Protein AF-A0A0F4QIR6-F1 (afdb_monomer)

Secondary structure (DSSP, 8-state):
-------------------HHHHHHHHHHHHHHTSS-HHHHHHHHHHHHHHHTT-GGG--TT--------PPP---TTS----TT-EE-TTS-EE-TTS-EEEEEEEE-TTSPEEEEETTS-EEEE-TTS-EEEE--HHHH--S---S-TTSTT--HHHHHHHHHHHHIIIIIGGGTPEEGGG-EEEETTTTEEEE--GGGSTT--EEETTEEEEEEEE-TTSSSHHHHHHHHHHHHHHS--B-TTSSBPPGGGEEEEEEE-TT-HHHHTHHHHHHHHTT-EEEEEE----

Mean predicted aligned error: 17.53 Å

Radius of gyration: 26.09 Å; Cα contacts (8 Å, |Δi|>4): 388; chains: 1; bounding box: 94×40×55 Å

Foldseek 3Di:
DDDDDDDDDDPDPPPPPPDPVNLVVVLVVCVVVVVDDVVVSVQVVVQVVCVVVVNNPPDDPDPDDDDDPPDDPPDPPVDPPQPPQKDQDPVQWIAGNVRWIWHQPLFAAPVRFTWIATPVGWIWGQDPVRDTDTDHDCLVPVRGDQDQALPDPPNDQSSSQSVCLSCCCVPPPVVVPKDFLCQDWAQDPVVNDTDNDHCVLPVQFGIADFLATEGEDEDEQVDPCRVVVVLVSLVCQLPPQHQGNVRHTRHQLSYEYEYEYAVVCQVVCVVVQVSSVVSNHGYHYDYDGRD

Nearest PDB structures (foldseek):
  5fuh-assembly2_C  TM=7.661E-01  e=3.427E+00  Pseudomonas aeruginosa
  5ftv-assembly2_C  TM=5.481E-01  e=2.681E+00  Pseudomonas aeruginosa
  3r3s-assembly1_D  TM=7.784E-01  e=7.160E+00  Salmonella enterica subsp. enterica serovar Typhimurium
  1iim-assembly1_A  TM=4.394E-01  e=1.744E+00  Salmonella enterica
  2azn-assembly1_A  TM=2.957E-01  e=1.640E+00  Methanocaldococcus jannaschii

Organism: NCBI:txid43658

Structure (mmCIF, N/CA/C/O backbone):
data_AF-A0A0F4QIR6-F1
#
_entry.id   AF-A0A0F4QIR6-F1
#
loop_
_atom_site.group_PDB
_atom_site.id
_atom_site.type_symbol
_atom_site.label_atom_id
_atom_site.label_alt_id
_atom_site.label_comp_id
_atom_site.label_asym_id
_atom_site.label_entity_id
_atom_site.label_seq_id
_atom_site.pdbx_PDB_ins_code
_atom_site.Cartn_x
_atom_site.Cartn_y
_atom_site.Cartn_z
_atom_site.occupancy
_atom_site.B_iso_or_equiv
_atom_site.auth_seq_id
_atom_site.auth_comp_id
_atom_site.auth_asym_id
_atom_site.auth_atom_id
_atom_site.pdbx_PDB_model_num
ATOM 1 N N . MET A 1 1 ? 63.034 17.405 22.389 1.0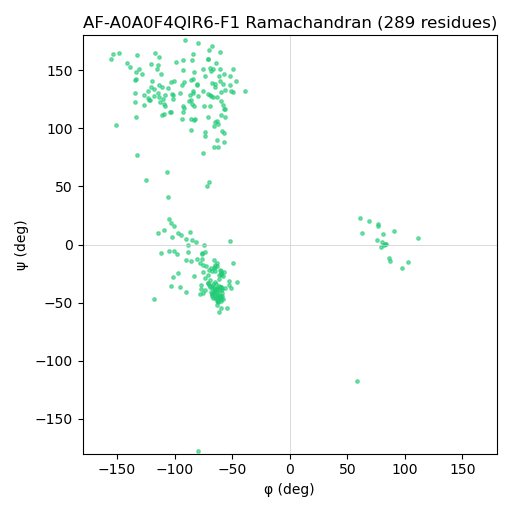0 37.88 1 MET A N 1
ATOM 2 C CA . MET A 1 1 ? 62.590 18.628 21.691 1.00 37.88 1 MET A CA 1
ATOM 3 C C . MET A 1 1 ? 63.026 18.471 20.240 1.00 37.88 1 MET A C 1
ATOM 5 O O . MET A 1 1 ? 64.202 18.626 19.956 1.00 37.88 1 MET A O 1
ATOM 9 N N . VAL A 1 2 ? 62.139 17.982 19.369 1.00 28.36 2 VAL A N 1
ATOM 10 C CA . VAL A 1 2 ? 62.473 17.646 17.972 1.00 28.36 2 VAL A CA 1
ATOM 11 C C . VAL A 1 2 ? 61.810 18.684 17.075 1.00 28.36 2 VAL A C 1
ATOM 13 O O . VAL A 1 2 ? 60.599 18.874 17.141 1.00 28.36 2 VAL A O 1
ATOM 16 N N . HIS A 1 3 ? 62.632 19.407 16.317 1.00 30.58 3 HIS A N 1
ATOM 17 C CA . HIS A 1 3 ? 62.218 20.413 15.343 1.00 30.58 3 HIS A CA 1
ATOM 18 C C . HIS A 1 3 ? 61.564 19.747 14.127 1.00 30.58 3 HIS A C 1
ATOM 20 O O . HIS A 1 3 ? 62.155 18.856 13.521 1.00 30.58 3 HIS A O 1
ATOM 26 N N . PHE A 1 4 ? 60.379 20.223 13.739 1.00 29.05 4 PHE A N 1
ATOM 27 C CA . PHE A 1 4 ? 59.812 19.975 12.416 1.00 29.05 4 PHE A CA 1
ATOM 28 C C . PHE A 1 4 ? 60.237 21.109 11.484 1.00 29.05 4 PHE A C 1
ATOM 30 O O . PHE A 1 4 ? 59.894 22.268 11.706 1.00 29.05 4 PHE A O 1
ATOM 37 N N . GLN A 1 5 ? 60.995 20.767 10.447 1.00 31.11 5 GLN A N 1
ATOM 38 C CA . GLN A 1 5 ? 61.346 21.671 9.360 1.00 31.11 5 GLN A CA 1
ATOM 39 C C . GLN A 1 5 ? 60.308 21.481 8.247 1.00 31.11 5 GLN A C 1
ATOM 41 O O . GLN A 1 5 ? 60.190 20.396 7.681 1.00 31.11 5 GLN A O 1
ATOM 46 N N . VAL A 1 6 ? 59.509 22.516 7.981 1.00 37.72 6 VAL A N 1
ATOM 47 C CA . VAL A 1 6 ? 58.481 22.508 6.931 1.00 37.72 6 VAL A CA 1
ATOM 48 C C . VAL A 1 6 ? 59.146 22.906 5.610 1.00 37.72 6 VAL A C 1
ATOM 50 O O . VAL A 1 6 ? 59.554 24.053 5.441 1.00 37.72 6 VAL A O 1
ATOM 53 N N . GLY A 1 7 ? 59.310 21.939 4.704 1.00 33.84 7 GLY A N 1
ATOM 54 C CA . GLY A 1 7 ? 59.700 22.161 3.305 1.00 33.84 7 GLY A CA 1
ATOM 55 C C . GLY A 1 7 ? 58.490 22.506 2.420 1.00 33.84 7 GLY A C 1
ATOM 56 O O . GLY A 1 7 ? 57.352 22.315 2.853 1.00 33.84 7 GLY A O 1
ATOM 57 N N . PRO A 1 8 ? 58.707 23.044 1.205 1.00 36.94 8 PRO A N 1
ATOM 58 C CA . PRO A 1 8 ? 57.683 23.772 0.465 1.00 36.94 8 PRO A CA 1
ATOM 59 C C . PRO A 1 8 ? 56.607 22.855 -0.124 1.00 36.94 8 PRO A C 1
ATOM 61 O O . PRO A 1 8 ? 56.879 21.742 -0.575 1.00 36.94 8 PRO A O 1
ATOM 64 N N . VAL A 1 9 ? 55.381 23.380 -0.148 1.00 43.19 9 VAL A N 1
ATOM 65 C CA . VAL A 1 9 ? 54.214 22.793 -0.810 1.00 43.19 9 VAL A CA 1
ATOM 66 C C . VAL A 1 9 ? 54.472 22.775 -2.316 1.00 43.19 9 VAL A C 1
ATOM 68 O O . VAL A 1 9 ? 54.446 23.812 -2.973 1.00 43.19 9 VAL A O 1
ATOM 71 N N . LEU A 1 10 ? 54.755 21.591 -2.855 1.00 33.50 10 LEU A N 1
ATOM 72 C CA . LEU A 1 10 ? 54.715 21.348 -4.290 1.00 33.50 10 LEU A CA 1
ATOM 73 C C . LEU A 1 10 ? 53.266 21.054 -4.682 1.00 33.50 10 LEU A C 1
ATOM 75 O O . LEU A 1 10 ? 52.751 19.972 -4.398 1.00 33.50 10 LEU A O 1
ATOM 79 N N . ASP A 1 11 ? 52.636 22.016 -5.354 1.00 41.62 11 ASP A N 1
ATOM 80 C CA . ASP A 1 11 ? 51.434 21.803 -6.159 1.00 41.62 11 ASP A CA 1
ATOM 81 C C . ASP A 1 11 ? 51.743 20.743 -7.223 1.00 41.62 11 ASP A C 1
ATOM 83 O O . ASP A 1 11 ? 52.319 21.011 -8.277 1.00 41.62 11 ASP A O 1
ATOM 87 N N . THR A 1 12 ? 51.396 19.496 -6.926 1.00 31.09 12 THR A N 1
ATOM 88 C CA . THR A 1 12 ? 51.345 18.421 -7.912 1.00 31.09 12 THR A CA 1
ATOM 89 C C . THR A 1 12 ? 50.047 17.658 -7.703 1.00 31.09 12 THR A C 1
ATOM 91 O O . THR A 1 12 ? 49.730 17.295 -6.568 1.00 31.09 12 THR A O 1
ATOM 94 N N . PRO A 1 13 ? 49.261 17.413 -8.767 1.00 32.44 13 PRO A N 1
ATOM 95 C CA . PRO A 1 13 ? 48.063 16.606 -8.646 1.00 32.44 13 PRO A CA 1
ATOM 96 C C . PRO A 1 13 ? 48.485 15.223 -8.159 1.00 32.44 13 PRO A C 1
ATOM 98 O O . PRO A 1 13 ? 49.333 14.569 -8.769 1.00 32.44 13 PRO A O 1
ATOM 101 N N . LEU A 1 14 ? 47.908 14.810 -7.033 1.00 32.25 14 LEU A N 1
ATOM 102 C CA . LEU A 1 14 ? 48.133 13.524 -6.394 1.00 32.25 14 LEU A CA 1
ATOM 103 C C . LEU A 1 14 ? 47.679 12.406 -7.350 1.00 32.25 14 LEU A C 1
ATOM 105 O O . LEU A 1 14 ? 46.546 11.933 -7.298 1.00 32.25 14 LEU A O 1
ATOM 109 N N . GLN A 1 15 ? 48.548 12.000 -8.275 1.00 33.88 15 GLN A N 1
ATOM 110 C CA . GLN A 1 15 ? 48.331 10.812 -9.087 1.00 33.88 15 GLN A CA 1
ATOM 111 C C . GLN A 1 15 ? 48.573 9.593 -8.200 1.00 33.88 15 GLN A C 1
ATOM 113 O O . GLN A 1 15 ? 49.699 9.116 -8.057 1.00 33.88 15 GLN A O 1
ATOM 118 N N . PHE A 1 16 ? 47.502 9.070 -7.603 1.00 34.38 16 PHE A N 1
ATOM 119 C CA . PHE A 1 16 ? 47.501 7.734 -7.020 1.00 34.38 16 PHE A CA 1
ATOM 120 C C . PHE A 1 16 ? 47.742 6.705 -8.134 1.00 34.38 16 PHE A C 1
ATOM 122 O O . PHE A 1 16 ? 46.813 6.192 -8.753 1.00 34.38 16 PHE A O 1
ATOM 129 N N . ARG A 1 17 ? 49.010 6.374 -8.393 1.00 38.44 17 ARG A N 1
ATOM 130 C CA . ARG A 1 17 ? 49.374 5.159 -9.128 1.00 38.44 17 ARG A CA 1
ATOM 131 C C . ARG A 1 17 ? 49.199 3.961 -8.200 1.00 38.44 17 ARG A C 1
ATOM 133 O O . ARG A 1 17 ? 50.163 3.434 -7.653 1.00 38.44 17 ARG A O 1
ATOM 140 N N . VAL A 1 18 ? 47.957 3.515 -8.028 1.00 45.00 18 VAL A N 1
ATOM 141 C CA . VAL A 1 18 ? 47.699 2.149 -7.563 1.00 45.00 18 VAL A CA 1
ATOM 142 C C . VAL A 1 18 ? 48.014 1.241 -8.744 1.00 45.00 18 VAL A C 1
ATOM 144 O O . VAL A 1 18 ? 47.209 1.105 -9.663 1.00 45.00 18 VAL A O 1
ATOM 147 N N . GLY A 1 19 ? 49.223 0.681 -8.767 1.00 46.34 19 GLY A N 1
ATOM 148 C CA . GLY A 1 19 ? 49.579 -0.345 -9.744 1.00 46.34 19 GLY A CA 1
ATOM 149 C C . GLY A 1 19 ? 48.664 -1.562 -9.601 1.00 46.34 19 GLY A C 1
ATOM 150 O O . GLY A 1 19 ? 48.198 -1.852 -8.499 1.00 46.34 19 GLY A O 1
ATOM 151 N N . VAL A 1 20 ? 48.447 -2.282 -10.704 1.00 49.75 20 VAL A N 1
ATOM 152 C CA . VAL A 1 20 ? 47.529 -3.436 -10.843 1.00 49.75 20 VAL A CA 1
ATOM 153 C C . VAL A 1 20 ? 47.642 -4.452 -9.695 1.00 49.75 20 VAL A C 1
ATOM 155 O O . VAL A 1 20 ? 46.648 -5.024 -9.259 1.00 49.75 20 VAL A O 1
ATOM 158 N N . PHE A 1 21 ? 48.837 -4.614 -9.122 1.00 45.97 21 PHE A N 1
ATOM 159 C CA . PHE A 1 21 ? 49.087 -5.492 -7.977 1.00 45.97 21 PHE A CA 1
ATOM 160 C C . PHE A 1 21 ? 48.460 -5.031 -6.647 1.00 45.97 21 PHE A C 1
ATOM 162 O O . PHE A 1 21 ? 48.118 -5.868 -5.817 1.00 45.97 21 PHE A O 1
ATOM 169 N N . GLY A 1 22 ? 48.297 -3.725 -6.419 1.00 53.91 22 GLY A N 1
ATOM 170 C CA . GLY A 1 22 ? 47.772 -3.187 -5.159 1.00 53.91 22 GLY A CA 1
ATOM 171 C C . GLY A 1 22 ? 46.256 -3.327 -5.022 1.00 53.91 22 GLY A C 1
ATOM 172 O O . GLY A 1 22 ? 45.755 -3.579 -3.927 1.00 53.91 22 GLY A O 1
ATOM 173 N N . PHE A 1 23 ? 45.522 -3.210 -6.130 1.00 65.88 23 PHE A N 1
ATOM 174 C CA . PHE A 1 23 ? 44.060 -3.220 -6.112 1.00 65.88 23 PHE A CA 1
ATOM 175 C C . PHE A 1 23 ? 43.482 -4.624 -5.888 1.00 65.88 23 PHE A C 1
ATOM 177 O O . PHE A 1 23 ? 42.598 -4.804 -5.052 1.00 65.88 23 PHE A O 1
ATOM 184 N N . THR A 1 24 ? 44.052 -5.645 -6.533 1.00 58.81 24 THR A N 1
ATOM 185 C CA . THR A 1 24 ? 43.638 -7.046 -6.344 1.00 58.81 24 THR A CA 1
ATOM 186 C C . THR A 1 24 ? 43.841 -7.517 -4.899 1.00 58.81 24 THR A C 1
ATOM 188 O O . THR A 1 24 ? 43.012 -8.247 -4.355 1.00 58.81 24 THR A O 1
ATOM 191 N N . VAL A 1 25 ? 44.908 -7.056 -4.231 1.00 64.88 25 VAL A N 1
ATOM 192 C CA . VAL A 1 25 ? 45.157 -7.339 -2.805 1.00 64.88 25 VAL A CA 1
ATOM 193 C C . VAL A 1 25 ? 44.122 -6.652 -1.908 1.00 64.88 25 VAL A C 1
ATOM 195 O O . VAL A 1 25 ? 43.710 -7.228 -0.899 1.00 64.88 25 VAL A O 1
ATOM 198 N N . LEU A 1 26 ? 43.674 -5.449 -2.275 1.00 65.62 26 LEU A N 1
ATOM 199 C CA . LEU A 1 26 ? 42.639 -4.714 -1.548 1.00 65.62 26 LEU A CA 1
ATOM 200 C C . LEU A 1 26 ? 41.272 -5.399 -1.651 1.00 65.62 26 LEU A C 1
ATOM 202 O O . LEU A 1 26 ? 40.609 -5.564 -0.630 1.00 65.62 26 LEU A O 1
ATOM 206 N N . ILE A 1 27 ? 40.887 -5.862 -2.846 1.00 70.44 27 ILE A N 1
ATOM 207 C CA . ILE A 1 27 ? 39.632 -6.603 -3.049 1.00 70.44 27 ILE A CA 1
ATOM 208 C C . ILE A 1 27 ? 39.638 -7.915 -2.276 1.00 70.44 27 ILE A C 1
ATOM 210 O O . ILE A 1 27 ? 38.658 -8.229 -1.605 1.00 70.44 27 ILE A O 1
ATOM 214 N N . LYS A 1 28 ? 40.757 -8.647 -2.289 1.00 66.69 28 LYS A N 1
ATOM 215 C CA . LYS A 1 28 ? 40.873 -9.881 -1.509 1.00 66.69 28 LYS A CA 1
ATOM 216 C C . LYS A 1 28 ? 40.713 -9.623 -0.007 1.00 66.69 28 LYS A C 1
ATOM 218 O O . LYS A 1 28 ? 39.933 -10.307 0.639 1.00 66.69 28 LYS A O 1
ATOM 223 N N . LYS A 1 29 ? 41.375 -8.597 0.541 1.00 66.94 29 LYS A N 1
ATOM 224 C CA . LYS A 1 29 ? 41.214 -8.221 1.958 1.00 66.94 29 LYS A CA 1
ATOM 225 C C . LYS A 1 29 ? 39.792 -7.771 2.296 1.00 66.94 29 LYS A C 1
ATOM 227 O O . LYS A 1 29 ? 39.313 -8.083 3.380 1.00 66.94 29 LYS A O 1
ATOM 232 N N . ALA A 1 30 ? 39.128 -7.050 1.394 1.00 65.12 30 ALA A N 1
ATOM 233 C CA . ALA A 1 30 ? 37.743 -6.638 1.588 1.00 65.12 30 ALA A CA 1
ATOM 234 C C . ALA A 1 30 ? 36.794 -7.849 1.585 1.00 65.12 30 ALA A C 1
ATOM 236 O O . ALA A 1 30 ? 35.948 -7.947 2.475 1.00 65.12 30 ALA A O 1
ATOM 237 N N . ARG A 1 31 ? 37.010 -8.811 0.676 1.00 73.19 31 ARG A N 1
ATOM 238 C CA . ARG A 1 31 ? 36.263 -10.077 0.611 1.00 73.19 31 ARG A CA 1
ATOM 239 C C . ARG A 1 31 ? 36.456 -10.906 1.876 1.00 73.19 31 ARG A C 1
ATOM 241 O O . ARG A 1 31 ? 35.482 -11.281 2.517 1.00 73.19 31 ARG A O 1
ATOM 248 N N . ASP A 1 32 ? 37.704 -11.091 2.297 1.00 68.12 32 ASP A N 1
ATOM 249 C CA . ASP A 1 32 ? 38.043 -11.853 3.505 1.00 68.12 32 ASP A CA 1
ATOM 250 C C . ASP A 1 32 ? 37.507 -11.189 4.791 1.00 68.12 32 ASP A C 1
ATOM 252 O O . ASP A 1 32 ? 37.307 -11.859 5.802 1.00 68.12 32 ASP A O 1
ATOM 256 N N . SER A 1 33 ? 37.253 -9.875 4.768 1.00 70.88 33 SER A N 1
ATOM 257 C CA . SER A 1 33 ? 36.695 -9.142 5.911 1.00 70.88 33 SER A CA 1
ATOM 258 C C . SER A 1 33 ? 35.165 -9.161 6.005 1.00 70.88 33 SER A C 1
ATOM 260 O O . SER A 1 33 ? 34.630 -8.762 7.038 1.00 70.88 33 SER A O 1
ATOM 262 N N . GLY A 1 34 ? 34.453 -9.562 4.942 1.00 67.19 34 GLY A N 1
ATOM 263 C CA . GLY A 1 34 ? 32.983 -9.553 4.889 1.00 67.19 34 GLY A CA 1
ATOM 264 C C . GLY A 1 34 ? 32.332 -8.165 5.012 1.00 67.19 34 GLY A C 1
ATOM 265 O O . GLY A 1 34 ? 31.120 -8.070 5.181 1.00 67.19 34 GLY A O 1
ATOM 266 N N . LEU A 1 35 ? 33.119 -7.084 4.950 1.00 58.03 35 LEU A N 1
ATOM 267 C CA . LEU A 1 35 ? 32.650 -5.698 5.091 1.00 58.03 35 LEU A CA 1
ATOM 268 C C . LEU A 1 35 ? 31.807 -5.220 3.904 1.00 58.03 35 LEU A C 1
ATOM 270 O O . LEU A 1 35 ? 31.049 -4.261 4.041 1.00 58.03 35 LEU A O 1
ATOM 274 N N . LEU A 1 36 ? 31.957 -5.861 2.746 1.00 57.97 36 LEU A N 1
ATOM 275 C CA . LEU A 1 36 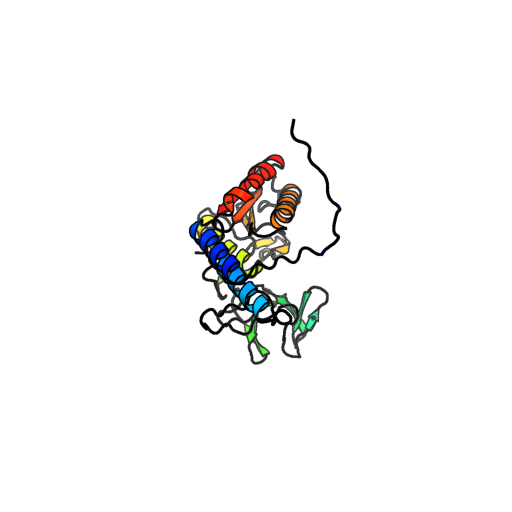? 31.231 -5.546 1.522 1.00 57.97 36 LEU A CA 1
ATOM 276 C C . LEU A 1 36 ? 30.701 -6.844 0.903 1.00 57.97 36 LEU A C 1
ATOM 278 O O . LEU A 1 36 ? 31.398 -7.859 0.965 1.00 57.97 36 LEU A O 1
ATOM 282 N N . PRO A 1 37 ? 29.490 -6.825 0.324 1.00 64.31 37 PRO A N 1
ATOM 283 C CA . PRO A 1 37 ? 28.938 -7.994 -0.341 1.00 64.31 37 PRO A CA 1
ATOM 284 C C . PRO A 1 37 ? 29.740 -8.309 -1.615 1.00 64.31 37 PRO A C 1
ATOM 286 O O . PRO A 1 37 ? 30.334 -7.423 -2.237 1.00 64.31 37 PRO A O 1
ATOM 289 N N . ASP A 1 38 ? 29.805 -9.594 -1.971 1.00 59.75 38 ASP A N 1
ATOM 290 C CA . ASP A 1 38 ? 30.686 -10.086 -3.038 1.00 59.75 38 ASP A CA 1
ATOM 291 C C . ASP A 1 38 ? 30.378 -9.475 -4.411 1.00 59.75 38 ASP A C 1
ATOM 293 O O . ASP A 1 38 ? 31.299 -9.261 -5.198 1.00 59.75 38 ASP A O 1
ATOM 297 N N . ASP A 1 39 ? 29.118 -9.119 -4.663 1.00 57.88 39 ASP A N 1
ATOM 298 C CA . ASP A 1 39 ? 28.659 -8.453 -5.883 1.00 57.88 39 ASP A CA 1
ATOM 299 C C . ASP A 1 39 ? 29.237 -7.036 -6.031 1.00 57.88 39 ASP A C 1
ATOM 301 O O . ASP A 1 39 ? 29.709 -6.669 -7.108 1.00 57.88 39 ASP A O 1
ATOM 305 N N . ALA A 1 40 ? 29.296 -6.266 -4.943 1.00 58.50 40 ALA A N 1
ATOM 306 C CA . ALA A 1 40 ? 29.922 -4.945 -4.925 1.00 58.50 40 ALA A CA 1
ATOM 307 C C . ALA A 1 40 ? 31.445 -5.027 -5.135 1.00 58.50 40 ALA A C 1
ATOM 309 O O . ALA A 1 40 ? 32.046 -4.148 -5.759 1.00 58.50 40 ALA A O 1
ATOM 310 N N . LEU A 1 41 ? 32.080 -6.090 -4.632 1.00 63.06 41 LEU A N 1
ATOM 311 C CA . LEU A 1 41 ? 33.511 -6.331 -4.820 1.00 63.06 41 LEU A CA 1
ATOM 312 C C . LEU A 1 41 ? 33.835 -6.780 -6.249 1.00 63.06 41 LEU A C 1
ATOM 314 O O . LEU A 1 41 ? 34.828 -6.325 -6.821 1.00 63.06 41 LEU A O 1
ATOM 318 N N . ASP A 1 42 ? 32.987 -7.613 -6.848 1.00 66.38 42 ASP A N 1
ATOM 319 C CA . ASP A 1 42 ? 33.126 -8.039 -8.241 1.00 66.38 42 ASP A CA 1
ATOM 320 C C . ASP A 1 42 ? 32.887 -6.879 -9.218 1.00 66.38 42 ASP A C 1
ATOM 322 O O . ASP A 1 42 ? 33.618 -6.738 -10.203 1.00 66.38 42 ASP A O 1
ATOM 326 N N . GLU A 1 43 ? 31.937 -5.986 -8.921 1.00 62.84 43 GLU A N 1
ATOM 327 C CA . GLU A 1 43 ? 31.737 -4.764 -9.702 1.00 62.84 43 GLU A CA 1
ATOM 328 C C . GLU A 1 43 ? 32.950 -3.825 -9.594 1.00 62.84 43 GLU A C 1
ATOM 330 O O . GLU A 1 43 ? 33.458 -3.346 -10.611 1.00 62.84 43 GLU A O 1
ATOM 335 N N . ALA A 1 44 ? 33.502 -3.628 -8.392 1.00 65.94 44 ALA A N 1
ATOM 336 C CA . ALA A 1 44 ? 34.711 -2.825 -8.199 1.00 65.94 44 ALA A CA 1
ATOM 337 C C . ALA A 1 44 ? 35.932 -3.398 -8.951 1.00 65.94 44 ALA A C 1
ATOM 339 O O . ALA A 1 44 ? 36.708 -2.637 -9.540 1.00 65.94 44 ALA A O 1
ATOM 340 N N . ALA A 1 45 ? 36.085 -4.728 -8.985 1.00 65.38 45 ALA A N 1
ATOM 341 C CA . ALA A 1 45 ? 37.122 -5.417 -9.760 1.00 65.38 45 ALA A CA 1
ATOM 342 C C . ALA A 1 45 ? 36.957 -5.196 -11.270 1.00 65.38 45 ALA A C 1
ATOM 344 O O . ALA A 1 45 ? 37.924 -4.881 -11.970 1.00 65.38 45 ALA A O 1
ATOM 345 N N . ALA A 1 46 ? 35.726 -5.327 -11.769 1.00 62.00 46 ALA A N 1
ATOM 346 C CA . ALA A 1 46 ? 35.403 -5.147 -13.179 1.00 62.00 46 ALA A CA 1
ATOM 347 C C . ALA A 1 46 ? 35.636 -3.704 -13.648 1.00 62.00 46 ALA A C 1
ATOM 349 O O . ALA A 1 46 ? 36.161 -3.492 -14.744 1.00 62.00 46 ALA A O 1
ATOM 350 N N . ILE A 1 47 ? 35.297 -2.718 -12.813 1.00 59.94 47 ILE A N 1
ATOM 351 C CA . ILE A 1 47 ? 35.559 -1.303 -13.092 1.00 59.94 47 ILE A CA 1
ATOM 352 C C . ILE A 1 47 ? 37.071 -1.076 -13.179 1.00 59.94 47 ILE A C 1
ATOM 354 O O . ILE A 1 47 ? 37.538 -0.554 -14.188 1.00 59.94 47 ILE A O 1
ATOM 358 N N . TYR A 1 48 ? 37.855 -1.508 -12.186 1.00 64.50 48 TYR A N 1
ATOM 359 C CA . TYR A 1 48 ? 39.305 -1.279 -12.168 1.00 64.50 48 TYR A CA 1
ATOM 360 C C . TYR A 1 48 ? 40.036 -1.887 -13.369 1.00 64.50 48 TYR A C 1
ATOM 362 O O . TYR A 1 48 ? 40.820 -1.186 -14.009 1.00 64.50 48 TYR A O 1
ATOM 370 N N . ASN A 1 49 ? 39.722 -3.133 -13.738 1.00 61.47 49 ASN A N 1
ATOM 371 C CA . ASN A 1 49 ? 40.325 -3.780 -14.908 1.00 61.47 49 ASN A CA 1
ATOM 372 C C . ASN A 1 49 ? 40.042 -2.995 -16.203 1.00 61.47 49 ASN A C 1
ATOM 374 O O . ASN A 1 49 ? 40.939 -2.784 -17.020 1.00 61.47 49 ASN A O 1
ATOM 378 N N . ARG A 1 50 ? 38.828 -2.451 -16.351 1.00 58.47 50 ARG A N 1
ATOM 379 C CA . ARG A 1 50 ? 38.452 -1.625 -17.511 1.00 58.47 50 ARG A CA 1
ATOM 380 C C . ARG A 1 50 ? 39.082 -0.232 -17.492 1.00 58.47 50 ARG A C 1
ATOM 382 O O . ARG A 1 50 ? 39.344 0.323 -18.560 1.00 58.47 50 ARG A O 1
ATOM 389 N N . MET A 1 51 ? 39.365 0.322 -16.308 1.00 50.94 51 MET A N 1
ATOM 390 C CA . MET A 1 51 ? 40.132 1.568 -16.176 1.00 50.94 51 MET A CA 1
ATOM 391 C C . MET A 1 51 ? 41.579 1.383 -16.641 1.00 50.94 51 MET A C 1
ATOM 393 O O . MET A 1 51 ? 42.118 2.258 -17.317 1.00 50.94 51 MET A O 1
ATOM 397 N N . THR A 1 52 ? 42.199 0.243 -16.328 1.00 60.25 52 THR A N 1
ATOM 398 C CA . THR A 1 52 ? 43.578 -0.065 -16.742 1.00 60.25 52 THR A CA 1
ATOM 399 C C . THR A 1 52 ? 43.706 -0.440 -18.218 1.00 60.25 52 THR A C 1
ATOM 401 O O . THR A 1 52 ? 44.767 -0.240 -18.800 1.00 60.25 52 THR A O 1
ATOM 404 N N . GLU A 1 53 ? 42.624 -0.910 -18.842 1.00 58.34 53 GLU A N 1
ATOM 405 C CA . GLU A 1 53 ? 42.551 -1.220 -20.278 1.00 58.34 53 GLU A CA 1
ATOM 406 C C . GLU A 1 53 ? 42.137 -0.016 -21.153 1.00 58.34 53 GLU A C 1
ATOM 408 O O . GLU A 1 53 ? 42.078 -0.133 -22.374 1.00 58.34 53 GLU A O 1
ATOM 413 N N . GLY A 1 54 ? 41.873 1.159 -20.562 1.00 44.31 54 GLY A N 1
ATOM 414 C CA . GLY A 1 54 ? 41.619 2.409 -21.297 1.00 44.31 54 GLY A CA 1
ATOM 415 C C . GLY A 1 54 ? 40.197 2.602 -21.853 1.00 44.31 54 GLY A C 1
ATOM 416 O O . GLY A 1 54 ? 39.961 3.573 -22.569 1.00 44.31 54 GLY A O 1
ATOM 417 N N . ASN A 1 55 ? 39.229 1.749 -21.496 1.00 47.59 55 ASN A N 1
ATOM 418 C CA . ASN A 1 55 ? 37.881 1.710 -22.096 1.00 47.59 55 ASN A CA 1
ATOM 419 C C . ASN A 1 55 ? 36.765 2.291 -21.201 1.00 47.59 55 ASN A C 1
ATOM 421 O O . ASN A 1 55 ? 35.657 1.765 -21.119 1.00 47.59 55 ASN A O 1
ATOM 425 N N . LEU A 1 56 ? 37.040 3.400 -20.511 1.00 45.19 56 LEU A N 1
ATOM 426 C CA . LEU A 1 56 ? 36.106 4.007 -19.547 1.00 45.19 56 LEU A CA 1
ATOM 427 C C . LEU A 1 56 ? 34.931 4.774 -20.178 1.00 45.19 56 LEU A C 1
ATOM 429 O O . LEU A 1 56 ? 33.951 5.044 -19.489 1.00 45.19 56 LEU A O 1
ATOM 433 N N . LYS A 1 57 ? 35.007 5.154 -21.460 1.00 46.47 57 LYS A N 1
ATOM 434 C CA . LYS A 1 57 ? 34.006 6.047 -22.075 1.00 46.47 57 LYS A CA 1
ATOM 435 C C . LYS A 1 57 ? 32.649 5.382 -22.340 1.00 46.47 57 LYS A C 1
ATOM 437 O O . LYS A 1 57 ? 31.657 6.097 -22.435 1.00 46.47 57 LYS A O 1
ATOM 442 N N . ASP A 1 58 ? 32.596 4.051 -22.362 1.00 45.00 58 ASP A N 1
ATOM 443 C CA . ASP A 1 58 ? 31.404 3.291 -22.764 1.00 45.00 58 ASP A CA 1
ATOM 444 C C . ASP A 1 58 ? 30.776 2.465 -21.623 1.00 45.00 58 ASP A C 1
ATOM 446 O O . ASP A 1 58 ? 29.886 1.645 -21.856 1.00 45.00 58 ASP A O 1
ATOM 450 N N . TYR A 1 59 ? 31.205 2.660 -20.368 1.00 41.53 59 TYR A N 1
ATOM 451 C CA . TYR A 1 59 ? 30.651 1.912 -19.235 1.00 41.53 59 TYR A CA 1
ATOM 452 C C . TYR A 1 59 ? 29.347 2.531 -18.708 1.00 41.53 59 TYR A C 1
ATOM 454 O O . TYR A 1 59 ? 29.329 3.657 -18.211 1.00 41.53 59 TYR A O 1
ATOM 462 N N . LYS A 1 60 ? 28.260 1.750 -18.759 1.00 43.69 60 LYS A N 1
ATOM 463 C CA . LYS A 1 60 ? 27.014 1.979 -18.013 1.00 43.69 60 LYS A CA 1
ATOM 464 C C . LYS A 1 60 ? 26.913 0.923 -16.897 1.00 43.69 60 LYS A C 1
ATOM 466 O O . LYS A 1 60 ? 27.057 -0.260 -17.215 1.00 43.69 60 LYS A O 1
ATOM 471 N N . PRO A 1 61 ? 26.677 1.303 -15.626 1.00 34.38 61 PRO A N 1
ATOM 472 C CA . PRO A 1 61 ? 26.524 0.342 -14.531 1.00 34.38 61 PRO A CA 1
ATOM 473 C C . PRO A 1 61 ? 25.384 -0.648 -14.815 1.00 34.38 61 PRO A C 1
ATOM 475 O O . PRO A 1 61 ? 24.332 -0.234 -15.304 1.00 34.38 61 PRO A O 1
ATOM 478 N N . GLY A 1 62 ? 25.585 -1.936 -14.511 1.00 41.22 62 GLY A N 1
ATOM 479 C CA . GLY A 1 62 ? 24.532 -2.964 -14.583 1.00 41.22 62 GLY A CA 1
ATOM 480 C C . GLY A 1 62 ? 24.660 -4.037 -15.674 1.00 41.22 62 GLY A C 1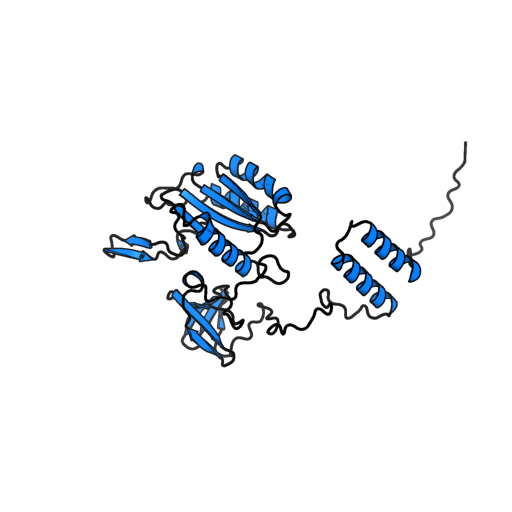
ATOM 481 O O . GLY A 1 62 ? 23.763 -4.863 -15.804 1.00 41.22 62 GLY A O 1
ATOM 482 N N . GLN A 1 63 ? 25.755 -4.094 -16.440 1.00 37.66 63 GLN A N 1
ATOM 483 C CA . GLN A 1 63 ? 25.973 -5.159 -17.438 1.00 37.66 63 GLN A CA 1
ATOM 484 C C . GLN A 1 63 ? 27.034 -6.179 -16.997 1.00 37.66 63 GLN A C 1
ATOM 486 O O . GLN A 1 63 ? 28.077 -6.343 -17.632 1.00 37.66 63 GLN A O 1
ATOM 491 N N . GLY A 1 64 ? 26.766 -6.875 -15.893 1.00 31.92 64 GLY A N 1
ATOM 492 C CA . GLY A 1 64 ? 27.443 -8.125 -15.544 1.00 31.92 64 GLY A CA 1
ATOM 493 C C . GLY A 1 64 ? 26.730 -9.308 -16.200 1.00 31.92 64 GLY A C 1
ATOM 494 O O . GLY A 1 64 ? 25.512 -9.432 -16.100 1.00 31.92 64 GLY A O 1
ATOM 495 N N . GLN A 1 65 ? 27.477 -10.166 -16.898 1.00 36.44 65 GLN A N 1
ATOM 496 C CA . GLN A 1 65 ? 26.976 -11.356 -17.593 1.00 36.44 65 GLN A CA 1
ATOM 497 C C . GLN A 1 65 ? 26.430 -12.406 -16.606 1.00 36.44 65 GLN A C 1
ATOM 499 O O . GLN A 1 65 ? 27.113 -13.359 -16.242 1.00 36.44 65 GLN A O 1
ATOM 504 N N . GLY A 1 66 ? 25.174 -12.247 -16.192 1.00 29.44 66 GLY A N 1
ATOM 505 C CA . GLY A 1 66 ? 24.359 -13.301 -15.593 1.00 29.44 66 GLY A CA 1
ATOM 506 C C . GLY A 1 66 ? 23.702 -14.159 -16.679 1.00 29.44 66 GLY A C 1
ATOM 507 O O . GLY A 1 66 ? 23.315 -13.660 -17.734 1.00 29.44 66 GLY A O 1
ATOM 508 N N . ARG A 1 67 ? 23.615 -15.472 -16.441 1.00 27.89 67 ARG A N 1
ATOM 509 C CA . ARG A 1 67 ? 23.029 -16.490 -17.332 1.00 27.89 67 ARG A CA 1
ATOM 510 C C . ARG A 1 67 ? 21.756 -16.015 -18.049 1.00 27.89 67 ARG A C 1
ATOM 512 O O . ARG A 1 67 ? 20.811 -15.569 -17.409 1.00 27.89 67 ARG A O 1
ATOM 519 N N . LYS A 1 68 ? 21.717 -16.241 -19.369 1.00 32.25 68 LYS A N 1
ATOM 520 C CA . LYS A 1 68 ? 20.548 -16.074 -20.245 1.00 32.25 68 LYS A CA 1
ATOM 521 C C . LYS A 1 68 ? 19.364 -16.927 -19.758 1.00 32.25 68 LYS A C 1
ATOM 523 O O . LYS A 1 68 ? 19.178 -18.050 -20.212 1.00 32.25 68 LYS A O 1
ATOM 528 N N . THR A 1 69 ? 18.544 -16.393 -18.865 1.00 31.67 69 THR A N 1
ATOM 529 C CA . THR A 1 69 ? 17.094 -16.577 -18.980 1.00 31.67 69 THR A CA 1
ATOM 530 C C . THR A 1 69 ? 16.658 -15.456 -19.903 1.00 31.67 69 THR A C 1
ATOM 532 O O . THR A 1 69 ? 17.073 -14.332 -19.673 1.00 31.67 69 THR A O 1
ATOM 535 N N . HIS A 1 70 ? 15.984 -15.743 -21.015 1.00 27.16 70 HIS A N 1
ATOM 536 C CA . HIS A 1 70 ? 15.559 -14.700 -21.949 1.00 27.16 70 HIS A CA 1
ATOM 537 C C . HIS A 1 70 ? 14.589 -13.757 -21.227 1.00 27.16 70 HIS A C 1
ATOM 539 O O . HIS A 1 70 ? 13.429 -14.138 -21.054 1.00 27.16 70 HIS A O 1
ATOM 545 N N . PRO A 1 71 ? 15.006 -12.548 -20.808 1.00 33.19 71 PRO A N 1
ATOM 546 C CA . PRO A 1 71 ? 14.056 -11.565 -20.345 1.00 33.19 71 PRO A CA 1
ATOM 547 C C . PRO A 1 71 ? 13.407 -11.032 -21.623 1.00 33.19 71 PRO A C 1
ATOM 549 O O . PRO A 1 71 ? 14.095 -10.714 -22.601 1.00 33.19 71 PRO A O 1
ATOM 552 N N . GLY A 1 72 ? 12.078 -10.957 -21.652 1.00 32.59 72 GLY A N 1
ATOM 553 C CA . GLY A 1 72 ? 11.417 -10.112 -22.645 1.00 32.59 72 GLY A CA 1
ATOM 554 C C . GLY A 1 72 ? 12.056 -8.714 -22.632 1.00 32.59 72 GLY A C 1
ATOM 555 O O . GLY A 1 72 ? 12.604 -8.317 -21.599 1.00 32.59 72 GLY A O 1
ATOM 556 N N . PRO A 1 73 ? 12.056 -7.991 -23.765 1.00 27.62 73 PRO A N 1
ATOM 557 C CA . PRO A 1 73 ? 12.785 -6.735 -23.896 1.00 27.62 73 PRO A CA 1
ATOM 558 C C . PRO A 1 73 ? 12.477 -5.802 -22.724 1.00 27.62 73 PRO A C 1
ATOM 560 O O . PRO A 1 73 ? 11.321 -5.609 -22.354 1.00 27.62 73 PRO A O 1
ATOM 563 N N . GLU A 1 74 ? 13.540 -5.259 -22.140 1.00 30.83 74 GLU A N 1
ATOM 564 C CA . GLU A 1 74 ? 13.515 -4.280 -21.063 1.00 30.83 74 GLU A CA 1
ATOM 565 C C . GLU A 1 74 ? 12.733 -3.046 -21.545 1.00 30.83 74 GLU A C 1
ATOM 567 O O . GLU A 1 74 ? 13.231 -2.231 -22.322 1.00 30.83 74 GLU A O 1
ATOM 572 N N . VAL A 1 75 ? 11.449 -2.961 -21.179 1.00 35.66 75 VAL A N 1
ATOM 573 C CA . VAL A 1 75 ? 10.580 -1.857 -21.604 1.00 35.66 75 VAL A CA 1
ATOM 574 C C . VAL A 1 75 ? 10.767 -0.696 -20.632 1.00 35.66 75 VAL A C 1
ATOM 576 O O . VAL A 1 75 ? 10.191 -0.664 -19.540 1.00 35.66 75 VAL A O 1
ATOM 579 N N . ASP A 1 76 ? 11.598 0.253 -21.046 1.00 32.56 76 ASP A N 1
ATOM 580 C CA . ASP A 1 76 ? 11.642 1.606 -20.506 1.00 32.56 76 ASP A CA 1
ATOM 581 C C . ASP A 1 76 ? 10.241 2.244 -20.639 1.00 32.56 76 ASP A C 1
ATOM 583 O O . ASP A 1 76 ? 9.743 2.500 -21.739 1.00 32.56 76 ASP A O 1
ATOM 587 N N . ASN A 1 77 ? 9.551 2.432 -19.511 1.00 41.84 77 ASN A N 1
ATOM 588 C CA . ASN A 1 77 ? 8.148 2.866 -19.473 1.00 41.84 77 ASN A CA 1
ATOM 589 C C . ASN A 1 77 ? 7.950 4.360 -19.803 1.00 41.84 77 ASN A C 1
ATOM 591 O O . ASN A 1 77 ? 6.803 4.809 -19.850 1.00 41.84 77 ASN A O 1
ATOM 595 N N . ASP A 1 78 ? 9.015 5.121 -20.073 1.00 37.34 78 ASP A N 1
ATOM 596 C CA . ASP A 1 78 ? 8.888 6.500 -20.568 1.00 37.34 78 ASP A CA 1
ATOM 597 C C . ASP A 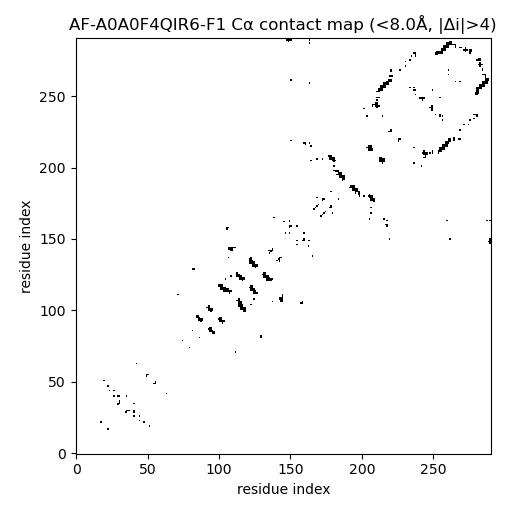1 78 ? 8.793 6.596 -22.100 1.00 37.34 78 ASP A C 1
ATOM 599 O O . ASP A 1 78 ? 8.434 7.644 -22.641 1.00 37.34 78 ASP A O 1
ATOM 603 N N . ARG A 1 79 ? 8.961 5.474 -22.813 1.00 33.72 79 ARG A N 1
ATOM 604 C CA . ARG A 1 79 ? 8.570 5.319 -24.222 1.00 33.72 79 ARG A CA 1
ATOM 605 C C . ARG A 1 79 ? 7.808 4.017 -24.406 1.00 33.72 79 ARG A C 1
ATOM 607 O O . ARG A 1 79 ? 8.328 3.030 -24.917 1.00 33.72 79 ARG A O 1
ATOM 614 N N . HIS A 1 80 ? 6.539 4.014 -24.009 1.00 45.69 80 HIS A N 1
ATOM 615 C CA . HIS A 1 80 ? 5.650 2.934 -24.405 1.00 45.69 80 HIS A CA 1
ATOM 616 C C . HIS A 1 80 ? 5.564 2.868 -25.933 1.00 45.69 80 HIS A C 1
ATOM 618 O O . HIS A 1 80 ? 4.991 3.743 -26.579 1.00 45.69 80 HIS A O 1
ATOM 624 N N . ASN A 1 81 ? 6.117 1.790 -26.481 1.00 48.34 81 ASN A N 1
ATOM 625 C CA . ASN A 1 81 ? 5.974 1.334 -27.857 1.00 48.34 81 ASN A CA 1
ATOM 626 C C . ASN A 1 81 ? 4.536 0.819 -28.073 1.00 48.34 81 ASN A C 1
ATOM 628 O O . ASN A 1 81 ? 4.310 -0.343 -28.409 1.00 48.34 81 ASN A O 1
ATOM 632 N N . PHE A 1 82 ? 3.541 1.650 -27.752 1.00 60.03 82 PHE A N 1
ATOM 633 C CA . PHE A 1 82 ? 2.159 1.327 -28.050 1.00 60.03 82 PHE A CA 1
ATOM 634 C C . PHE A 1 82 ? 2.009 1.181 -29.568 1.00 60.03 82 PHE A C 1
ATOM 636 O O . PHE A 1 82 ? 2.637 1.935 -30.316 1.00 60.03 82 PHE A O 1
ATOM 643 N N . PRO A 1 83 ? 1.148 0.267 -30.046 1.00 66.56 83 PRO A N 1
ATOM 644 C CA . PRO A 1 83 ? 0.739 0.288 -31.441 1.00 66.56 83 PRO A CA 1
ATOM 645 C C . PRO A 1 83 ? 0.245 1.693 -31.803 1.00 66.56 83 PRO A C 1
ATOM 647 O O . PRO A 1 83 ? -0.412 2.337 -30.988 1.00 66.56 83 PRO A O 1
ATOM 650 N N . GLU A 1 84 ? 0.504 2.135 -33.033 1.00 69.50 84 GLU A N 1
ATOM 651 C CA . GLU A 1 84 ? 0.295 3.506 -33.548 1.00 69.50 84 GLU A CA 1
ATOM 652 C C . GLU A 1 84 ? -1.100 4.118 -33.269 1.00 69.50 84 GLU A C 1
ATOM 654 O O . GLU A 1 84 ? -1.302 5.322 -33.360 1.00 69.50 84 GLU A O 1
ATOM 659 N N . LYS A 1 85 ? -2.082 3.291 -32.897 1.00 81.31 85 LYS A N 1
ATOM 660 C CA . LYS A 1 85 ? -3.484 3.654 -32.646 1.00 81.31 85 LYS A CA 1
ATOM 661 C C . LYS A 1 85 ? -3.833 3.892 -31.170 1.00 81.31 85 LYS A C 1
ATOM 663 O O . LYS A 1 85 ? -5.018 3.959 -30.838 1.00 81.31 85 LYS A O 1
ATOM 668 N N . TYR A 1 86 ? -2.844 3.960 -30.285 1.00 83.50 86 TYR A N 1
ATOM 669 C CA . TYR A 1 86 ? -3.041 4.274 -28.872 1.00 83.50 86 TYR A CA 1
ATOM 670 C C . TYR A 1 86 ? -2.274 5.538 -28.499 1.00 83.50 86 TYR A C 1
ATOM 672 O O . TYR A 1 86 ? -1.145 5.750 -28.929 1.00 83.50 86 TYR A O 1
ATOM 680 N N . GLU A 1 87 ? -2.891 6.362 -27.665 1.00 85.25 87 GLU A N 1
ATOM 681 C CA . GLU A 1 87 ? -2.391 7.681 -27.293 1.00 85.25 87 GLU A CA 1
ATOM 682 C C . GLU A 1 87 ? -2.242 7.759 -25.769 1.00 85.25 87 GLU A C 1
ATOM 684 O O . GLU A 1 87 ? -3.162 7.390 -25.039 1.00 85.25 87 GLU A O 1
ATOM 689 N N . LYS A 1 88 ? -1.098 8.249 -25.276 1.00 82.19 88 LYS A N 1
ATOM 690 C CA . LYS A 1 88 ? -0.928 8.635 -23.867 1.00 82.19 88 LYS A CA 1
ATOM 691 C C . LYS A 1 88 ? -1.381 10.084 -23.709 1.00 82.19 88 LYS A C 1
ATOM 693 O O . LYS A 1 88 ? -0.865 10.966 -24.390 1.00 82.19 88 LYS A O 1
ATOM 698 N N . LEU A 1 89 ? -2.338 10.318 -22.821 1.00 81.62 89 LEU A N 1
ATOM 699 C CA . LEU A 1 89 ? -2.898 11.636 -22.551 1.00 81.62 89 LEU A CA 1
ATOM 700 C C . LEU A 1 89 ? -2.044 12.404 -21.521 1.00 81.62 89 LEU A C 1
ATOM 702 O O . LEU A 1 89 ? -1.301 11.785 -20.750 1.00 81.62 89 LEU A O 1
ATOM 706 N N . PRO A 1 90 ? -2.141 13.749 -21.473 1.00 70.81 90 PRO A N 1
ATOM 707 C CA . PRO A 1 90 ? -1.346 14.576 -20.556 1.00 70.81 90 PRO A CA 1
ATOM 708 C C . PRO A 1 90 ? -1.561 14.271 -19.068 1.00 70.81 90 PRO A C 1
ATOM 710 O O . PRO A 1 90 ? -0.670 14.502 -18.257 1.00 70.81 90 PRO A O 1
ATOM 713 N N . ASP A 1 91 ? -2.729 13.740 -18.707 1.00 67.88 91 ASP A N 1
ATOM 714 C CA . ASP A 1 91 ? -3.086 13.351 -17.339 1.00 67.88 91 ASP A CA 1
ATOM 715 C C . ASP A 1 91 ? -2.536 11.967 -16.933 1.00 67.88 91 ASP A C 1
ATOM 717 O O . ASP A 1 91 ? -2.797 11.490 -15.829 1.00 67.88 91 ASP A O 1
ATOM 721 N N . GLY A 1 92 ? -1.774 11.313 -17.817 1.00 68.75 92 GLY A N 1
ATOM 722 C CA . GLY A 1 92 ? -1.205 9.985 -17.597 1.00 68.75 92 GLY A CA 1
ATOM 723 C C . GLY A 1 92 ? -2.163 8.829 -17.891 1.00 68.75 92 GLY A C 1
ATOM 724 O O . GLY A 1 92 ? -1.761 7.672 -17.755 1.00 68.75 92 GLY A O 1
ATOM 725 N N . THR A 1 93 ? -3.399 9.111 -18.312 1.00 81.50 93 THR A N 1
ATOM 726 C CA . THR A 1 93 ? -4.308 8.094 -18.851 1.00 81.50 93 THR A CA 1
ATOM 727 C C . THR A 1 93 ? -3.973 7.785 -20.312 1.00 81.50 93 THR A C 1
ATOM 729 O O . THR A 1 93 ? -3.110 8.410 -20.930 1.00 81.50 93 THR A O 1
ATOM 732 N N . PHE A 1 94 ? -4.639 6.787 -20.880 1.00 85.75 94 PHE A N 1
ATOM 733 C CA . PHE A 1 94 ? -4.434 6.344 -22.250 1.00 85.75 94 PHE A CA 1
ATOM 734 C C . PHE A 1 94 ? -5.761 6.275 -22.996 1.00 85.75 94 PHE A C 1
ATOM 736 O O . PHE A 1 94 ? -6.796 5.921 -22.425 1.00 85.75 94 PHE A O 1
ATOM 743 N N . ARG A 1 95 ? -5.719 6.565 -24.294 1.00 87.19 95 ARG A N 1
ATOM 744 C CA . ARG A 1 95 ? -6.847 6.465 -25.216 1.00 87.19 95 ARG A CA 1
ATOM 745 C C . ARG A 1 95 ? -6.574 5.384 -26.252 1.00 87.19 95 ARG A C 1
ATOM 747 O O . ARG A 1 95 ? -5.511 5.340 -26.864 1.00 87.19 95 ARG A O 1
ATOM 754 N N . GLY A 1 96 ? -7.547 4.498 -26.441 1.00 88.31 96 GLY A N 1
ATOM 755 C CA . GLY A 1 96 ? -7.472 3.419 -27.422 1.00 88.31 96 GLY A CA 1
ATOM 756 C C . GLY A 1 96 ? -8.040 3.790 -28.795 1.00 88.31 96 GLY A C 1
ATOM 757 O O . GLY A 1 96 ? -8.680 4.832 -28.939 1.00 88.31 96 GLY A O 1
ATOM 758 N N . PRO A 1 97 ? -7.941 2.879 -29.782 1.00 85.00 97 PRO A N 1
ATOM 759 C CA . PRO A 1 97 ? -8.332 3.132 -31.174 1.00 85.00 97 PRO A CA 1
ATOM 760 C C . PRO A 1 97 ? -9.809 3.504 -31.361 1.00 85.00 97 PRO A C 1
ATOM 762 O O . PRO A 1 97 ? -10.178 4.139 -32.340 1.00 85.00 97 PRO A O 1
ATOM 765 N N . LYS A 1 98 ? -10.670 3.072 -30.431 1.00 86.12 98 LYS A N 1
ATOM 766 C CA . LYS A 1 98 ? -12.115 3.350 -30.423 1.00 86.12 98 LYS A CA 1
ATOM 767 C C . LYS A 1 98 ? -12.498 4.487 -29.460 1.00 86.12 98 LYS A C 1
ATOM 769 O O . LYS A 1 98 ? -13.652 4.584 -29.065 1.00 86.12 98 LYS A O 1
ATOM 774 N N . GLY A 1 99 ? -11.529 5.286 -29.006 1.00 86.75 99 GLY A N 1
ATOM 775 C CA . GLY A 1 99 ? -11.743 6.409 -28.085 1.00 86.75 99 GLY A CA 1
ATOM 776 C C . GLY A 1 99 ? -11.899 6.035 -26.605 1.00 86.75 99 GLY A C 1
ATOM 777 O O . GLY A 1 99 ? -12.013 6.921 -25.765 1.00 86.75 99 GLY A O 1
ATOM 778 N N . GLY A 1 100 ? -11.880 4.744 -26.257 1.00 88.50 100 GLY A N 1
ATOM 779 C CA . GLY A 1 100 ? -11.983 4.295 -24.867 1.00 88.50 100 GLY A CA 1
ATOM 780 C C . GLY A 1 100 ? -10.785 4.734 -24.021 1.00 88.50 100 GLY A C 1
ATOM 781 O O . GLY A 1 100 ? -9.645 4.593 -24.464 1.00 88.50 100 GLY A O 1
ATOM 782 N N . ILE A 1 101 ? -11.055 5.223 -22.808 1.00 87.88 101 ILE A N 1
ATOM 783 C CA . ILE A 1 101 ? -10.039 5.658 -21.841 1.00 87.88 101 ILE A CA 1
ATOM 784 C C . ILE A 1 101 ? -9.683 4.520 -20.883 1.00 87.88 101 ILE A C 1
ATOM 786 O O . ILE A 1 101 ? -10.560 3.797 -20.394 1.00 87.88 101 ILE A O 1
ATOM 790 N N . PHE A 1 102 ? -8.396 4.366 -20.603 1.00 85.69 102 PHE A N 1
ATOM 791 C CA . PHE A 1 102 ? -7.870 3.368 -19.683 1.00 85.69 102 PHE A CA 1
ATOM 792 C C . PHE A 1 102 ? -6.603 3.869 -18.985 1.00 85.69 102 PHE A C 1
ATOM 794 O O . PHE A 1 102 ? -6.001 4.859 -19.389 1.00 85.69 102 PHE A O 1
ATOM 801 N N . THR A 1 103 ? -6.200 3.195 -17.917 1.00 82.12 103 THR A N 1
ATOM 802 C CA . THR A 1 103 ? -4.975 3.481 -17.163 1.00 82.12 103 THR A CA 1
ATOM 803 C C . THR A 1 103 ? -4.065 2.265 -17.157 1.00 82.12 103 THR A C 1
ATOM 805 O O . THR A 1 103 ? -4.538 1.135 -17.309 1.00 82.12 103 THR A O 1
ATOM 808 N N . ASP A 1 104 ? -2.759 2.484 -16.979 1.00 78.50 104 ASP A N 1
ATOM 809 C CA . ASP A 1 104 ? -1.841 1.395 -16.644 1.00 78.50 104 ASP A CA 1
ATOM 810 C C . ASP A 1 104 ? -2.364 0.766 -15.360 1.00 78.50 104 ASP A C 1
ATOM 812 O O . ASP A 1 104 ? -2.488 1.422 -14.318 1.00 78.50 104 ASP A O 1
ATOM 816 N N . SER A 1 105 ? -2.753 -0.503 -15.462 1.00 70.50 105 SER A N 1
ATOM 817 C CA . SER A 1 105 ? -3.281 -1.176 -14.302 1.00 70.50 105 SER A CA 1
ATOM 818 C C . SER A 1 105 ? -2.188 -1.386 -13.294 1.00 70.50 105 SER A C 1
ATOM 820 O O . SER A 1 105 ? -2.610 -1.605 -12.178 1.00 70.50 105 SER A O 1
ATOM 822 N N . GLY A 1 106 ? -0.893 -1.349 -13.671 1.00 63.56 106 GLY A N 1
ATOM 823 C CA . GLY A 1 106 ? 0.367 -1.624 -12.962 1.00 63.56 106 GLY A CA 1
ATOM 824 C C . GLY A 1 106 ? 0.727 -3.113 -12.835 1.00 63.56 106 GLY A C 1
ATOM 825 O O . GLY A 1 106 ? 1.678 -3.455 -12.131 1.00 63.56 106 GLY A O 1
ATOM 826 N N . TYR A 1 107 ? -0.103 -3.994 -13.404 1.00 67.69 107 TYR A N 1
ATOM 827 C CA . TYR A 1 107 ? 0.109 -5.440 -13.445 1.00 67.69 107 TYR A CA 1
ATOM 828 C C . TYR A 1 107 ? 0.700 -5.831 -14.796 1.00 67.69 107 TYR A C 1
ATOM 830 O O . TYR A 1 107 ? 0.502 -5.140 -15.792 1.00 67.69 107 TYR A O 1
ATOM 838 N N . THR A 1 108 ? 1.370 -6.972 -14.833 1.00 72.31 108 THR A N 1
ATOM 839 C CA . THR A 1 108 ? 1.899 -7.563 -16.061 1.00 72.31 108 THR A CA 1
ATOM 840 C C . THR A 1 108 ? 1.208 -8.901 -16.254 1.00 72.31 108 THR A C 1
ATOM 842 O O . THR A 1 108 ? 1.096 -9.639 -15.290 1.00 72.31 108 THR A O 1
ATOM 845 N N . SER A 1 109 ? 0.717 -9.224 -17.445 1.00 73.25 109 SER A N 1
ATOM 846 C CA . SER A 1 109 ? 0.174 -10.551 -17.766 1.00 73.25 109 SER A CA 1
ATOM 847 C C . SER A 1 109 ? 1.241 -11.637 -17.602 1.00 73.25 109 SER A C 1
ATOM 849 O O . SER A 1 109 ? 2.434 -11.334 -17.561 1.00 73.25 109 SER A O 1
ATOM 851 N N . GLU A 1 110 ? 0.834 -12.906 -17.564 1.00 67.38 110 GLU A N 1
ATOM 852 C CA . GLU A 1 110 ? 1.769 -14.045 -17.526 1.00 67.38 110 GLU A CA 1
ATOM 853 C C . GLU A 1 110 ? 2.813 -13.996 -18.654 1.00 67.38 110 GLU A C 1
ATOM 855 O O . GLU A 1 110 ? 3.963 -14.374 -18.457 1.00 67.38 110 GLU A O 1
ATOM 860 N N . ASN A 1 111 ? 2.435 -13.439 -19.808 1.00 71.75 111 ASN A N 1
ATOM 861 C CA . ASN A 1 111 ? 3.291 -13.300 -20.985 1.00 71.75 111 ASN A CA 1
ATOM 862 C C . ASN A 1 111 ? 4.151 -12.023 -20.984 1.00 71.75 111 ASN A C 1
ATOM 864 O O . ASN A 1 111 ? 4.728 -11.669 -22.011 1.00 71.75 111 ASN A O 1
ATOM 868 N N . GLY A 1 112 ? 4.218 -11.285 -19.874 1.00 70.31 112 GLY A N 1
ATOM 869 C CA . GLY A 1 112 ? 5.075 -10.102 -19.766 1.00 70.31 112 GLY A CA 1
ATOM 870 C C . GLY A 1 112 ? 4.471 -8.803 -20.320 1.00 70.31 112 GLY A C 1
ATOM 871 O O . GLY A 1 112 ? 5.118 -7.760 -20.246 1.00 70.31 112 GLY A O 1
ATOM 872 N N . TYR A 1 113 ? 3.236 -8.814 -20.836 1.00 78.88 113 TYR A N 1
ATOM 873 C CA . TYR A 1 113 ? 2.582 -7.591 -21.327 1.00 78.88 113 TYR A CA 1
ATOM 874 C C . TYR A 1 113 ? 1.985 -6.760 -20.190 1.00 78.88 113 TYR A C 1
ATOM 876 O O . TYR A 1 113 ? 1.300 -7.342 -19.347 1.00 78.88 113 TYR A O 1
ATOM 884 N N . PRO A 1 114 ? 2.135 -5.423 -20.189 1.00 78.00 114 PRO A N 1
ATOM 885 C CA . PRO A 1 114 ? 1.404 -4.557 -19.273 1.00 78.00 114 PRO A CA 1
ATOM 886 C C . PRO A 1 114 ? -0.107 -4.767 -19.396 1.00 78.00 114 PRO A C 1
ATOM 888 O O . PRO A 1 114 ? -0.664 -4.805 -20.496 1.00 78.00 114 PRO A O 1
ATOM 891 N N . ILE A 1 115 ? -0.766 -4.896 -18.254 1.00 81.25 115 ILE A N 1
ATOM 892 C CA . ILE A 1 115 ? -2.218 -4.946 -18.141 1.00 81.25 115 ILE A CA 1
ATOM 893 C C . ILE A 1 115 ? -2.715 -3.522 -17.916 1.00 81.25 115 ILE A C 1
ATOM 895 O O . ILE A 1 115 ? -2.169 -2.772 -17.109 1.00 81.25 115 ILE A O 1
ATOM 899 N N . PHE A 1 116 ? -3.816 -3.177 -18.559 1.00 86.31 116 PHE A N 1
ATOM 900 C CA . PHE A 1 116 ? -4.514 -1.909 -18.474 1.00 86.31 116 PHE A CA 1
ATOM 901 C C . PHE A 1 116 ? -5.904 -2.097 -17.873 1.00 86.31 116 PHE A C 1
ATOM 903 O O . PHE A 1 116 ? -6.531 -3.147 -18.028 1.00 86.31 116 PHE A O 1
ATOM 910 N N . GLN A 1 117 ? -6.400 -1.062 -17.198 1.00 85.81 117 GLN A N 1
ATOM 911 C CA . GLN A 1 117 ? -7.755 -1.022 -16.660 1.00 85.81 117 GLN A CA 1
ATOM 912 C C . GLN A 1 117 ? -8.576 0.030 -17.400 1.00 85.81 117 GLN A C 1
ATOM 914 O O . GLN A 1 117 ? -8.237 1.212 -17.413 1.00 85.81 117 GLN A O 1
ATOM 919 N N . ARG A 1 118 ? -9.691 -0.386 -17.998 1.00 86.06 118 ARG A N 1
ATOM 920 C CA . ARG A 1 118 ? -10.661 0.516 -18.628 1.00 86.06 118 ARG A CA 1
ATOM 921 C C . ARG A 1 118 ? -11.340 1.380 -17.573 1.00 86.06 118 ARG A C 1
ATOM 923 O O . ARG A 1 118 ? -11.600 0.922 -16.460 1.00 86.06 118 ARG A O 1
ATOM 930 N N . SER A 1 119 ? -11.765 2.583 -17.951 1.00 76.69 119 SER A N 1
ATOM 931 C CA . SER A 1 119 ? -12.619 3.414 -17.091 1.00 76.69 119 SER A CA 1
ATOM 932 C C . SER A 1 119 ? -13.931 2.711 -16.697 1.00 76.69 119 SER A C 1
ATOM 934 O O . SER A 1 119 ? -14.446 2.954 -15.606 1.00 76.69 119 SER A O 1
ATOM 936 N N . SER A 1 120 ? -14.430 1.785 -17.524 1.00 78.12 120 SER A N 1
ATOM 937 C CA . SER A 1 120 ? -15.591 0.926 -17.240 1.00 78.12 120 SER A CA 1
ATOM 938 C C . SER A 1 120 ? -15.313 -0.230 -16.268 1.00 78.12 120 SER A C 1
ATOM 940 O O . SER A 1 120 ? -16.250 -0.894 -15.842 1.00 78.12 120 SER A O 1
ATOM 942 N N . GLY A 1 121 ? -14.052 -0.469 -15.893 1.00 73.19 121 GLY A N 1
ATOM 943 C CA . GLY A 1 121 ? -13.646 -1.468 -14.898 1.00 73.19 121 GLY A CA 1
ATOM 944 C C . GLY A 1 121 ? -13.062 -2.768 -15.460 1.00 73.19 121 GLY A C 1
ATOM 945 O O . GLY A 1 121 ? -12.416 -3.487 -14.707 1.00 73.19 121 GLY A O 1
ATOM 946 N N . GLY A 1 122 ? -13.230 -3.058 -16.755 1.00 83.31 122 GLY A N 1
ATOM 947 C CA . GLY A 1 122 ? -12.627 -4.236 -17.394 1.00 83.31 122 GLY A CA 1
ATOM 948 C C . GLY A 1 122 ? -11.102 -4.140 -17.510 1.00 83.31 122 GLY A C 1
ATOM 949 O O . GLY A 1 122 ? -10.559 -3.039 -17.627 1.00 83.31 122 GLY A O 1
ATOM 950 N N . TYR A 1 123 ? -10.422 -5.287 -17.516 1.00 86.38 123 TYR A N 1
ATOM 951 C CA . TYR A 1 123 ? -8.968 -5.379 -17.652 1.00 86.38 123 TYR A CA 1
ATOM 952 C C . TYR A 1 123 ? -8.590 -6.018 -18.982 1.00 86.38 123 TYR A C 1
ATOM 954 O O . TYR A 1 123 ? -9.307 -6.872 -19.498 1.00 86.38 123 TYR A O 1
ATOM 962 N N . PHE A 1 124 ? -7.469 -5.590 -19.548 1.00 89.62 124 PHE A N 1
ATOM 963 C CA . PHE A 1 124 ? -6.945 -6.145 -20.791 1.00 89.62 124 PHE A CA 1
ATOM 964 C C . PHE A 1 124 ? -5.439 -5.924 -20.874 1.00 89.62 124 PHE A C 1
ATOM 966 O O . PHE A 1 124 ? -4.918 -5.020 -20.232 1.00 89.62 124 PHE A O 1
ATOM 973 N N . TYR A 1 125 ? -4.734 -6.687 -21.698 1.00 89.12 125 TYR A N 1
ATOM 974 C CA . TYR A 1 125 ? -3.397 -6.310 -22.162 1.00 89.12 125 TYR A CA 1
ATOM 975 C C . TYR A 1 125 ? -3.412 -6.118 -23.677 1.00 89.12 125 TYR A C 1
ATOM 977 O O . TYR A 1 125 ? -4.362 -6.509 -24.358 1.00 89.12 125 TYR A O 1
ATOM 985 N N . ILE A 1 126 ? -2.374 -5.477 -24.209 1.00 86.00 126 ILE A N 1
ATOM 986 C CA . ILE A 1 126 ? -2.193 -5.312 -25.652 1.00 86.00 126 ILE A CA 1
ATOM 987 C C . ILE A 1 126 ? -1.132 -6.317 -26.090 1.00 86.00 126 ILE A C 1
ATOM 989 O O . ILE A 1 126 ? 0.014 -6.229 -25.650 1.00 86.00 126 ILE A O 1
ATOM 993 N N . GLY A 1 127 ? -1.532 -7.293 -26.904 1.00 82.75 127 GLY A N 1
ATOM 994 C CA . GLY A 1 127 ? -0.631 -8.315 -27.429 1.00 82.75 127 GLY A CA 1
ATOM 995 C C . GLY A 1 127 ? 0.392 -7.742 -28.412 1.00 82.75 127 GLY A C 1
ATOM 996 O O . GLY A 1 127 ? 0.283 -6.599 -28.860 1.00 82.75 127 GLY A O 1
ATOM 997 N N . SER A 1 128 ? 1.376 -8.557 -28.798 1.00 77.44 128 SER A N 1
ATOM 998 C CA . SER A 1 128 ? 2.384 -8.182 -29.804 1.00 77.44 128 SER A CA 1
ATOM 999 C C . SER A 1 128 ? 1.792 -7.836 -31.176 1.00 77.44 128 SER A C 1
ATOM 1001 O O . SER A 1 128 ? 2.412 -7.100 -31.936 1.00 77.44 128 SER A O 1
ATOM 1003 N N . ASP A 1 129 ? 0.585 -8.318 -31.482 1.00 81.69 129 ASP A N 1
ATOM 1004 C CA . ASP A 1 129 ? -0.174 -7.989 -32.695 1.00 81.69 129 ASP A CA 1
ATOM 1005 C C . ASP A 1 129 ? -0.995 -6.686 -32.573 1.00 81.69 129 ASP A C 1
ATOM 1007 O O . ASP A 1 129 ? -1.752 -6.326 -33.477 1.00 81.69 129 ASP A O 1
ATOM 1011 N N . GLY A 1 130 ? -0.874 -5.982 -31.445 1.00 81.81 130 GLY A N 1
ATOM 1012 C CA . GLY A 1 130 ? -1.576 -4.738 -31.146 1.00 81.81 130 GLY A CA 1
ATOM 1013 C C . GLY A 1 130 ? -3.054 -4.897 -30.779 1.00 81.81 130 GLY A C 1
ATOM 1014 O O . GLY A 1 130 ? -3.742 -3.887 -30.567 1.00 81.81 130 GLY A O 1
ATOM 1015 N N . LYS A 1 131 ? -3.566 -6.133 -30.681 1.00 85.69 131 LYS A N 1
ATOM 1016 C CA . LYS A 1 131 ? -4.946 -6.395 -30.259 1.00 85.69 131 LYS A CA 1
ATOM 1017 C C . LYS A 1 131 ? -5.076 -6.389 -28.743 1.00 85.69 131 LYS A C 1
ATOM 1019 O O . LYS A 1 131 ? -4.165 -6.767 -28.012 1.00 85.69 131 LYS A O 1
ATOM 1024 N N . GLN A 1 132 ? -6.247 -5.963 -28.279 1.00 91.19 132 GLN A N 1
ATOM 1025 C CA . GLN A 1 132 ? -6.610 -6.053 -26.869 1.00 91.19 132 GLN A CA 1
ATOM 1026 C C . GLN A 1 132 ? -7.063 -7.475 -26.574 1.00 91.19 132 GLN A C 1
ATOM 1028 O O . GLN A 1 132 ? -7.943 -7.992 -27.262 1.00 91.19 132 GLN A O 1
ATOM 1033 N N . VAL A 1 133 ? -6.473 -8.076 -25.550 1.00 90.12 133 VAL A N 1
ATOM 1034 C CA . VAL A 1 133 ? -6.918 -9.346 -24.989 1.00 90.12 133 VAL A CA 1
ATOM 1035 C C . VAL A 1 133 ? -7.519 -9.039 -23.631 1.00 90.12 133 VAL A C 1
ATOM 1037 O O . VAL A 1 133 ? -6.807 -8.600 -22.726 1.00 90.12 133 VAL A O 1
ATOM 1040 N N . ASP A 1 134 ? -8.832 -9.214 -23.513 1.00 90.06 134 ASP A N 1
ATOM 1041 C CA . ASP A 1 134 ? -9.524 -9.023 -22.244 1.00 90.06 134 ASP A CA 1
ATOM 1042 C C . ASP A 1 134 ? -9.099 -10.113 -21.254 1.00 90.06 134 ASP A C 1
ATOM 1044 O O . ASP A 1 134 ? -8.947 -11.283 -21.609 1.00 90.06 134 ASP A O 1
ATOM 1048 N N . ILE A 1 135 ? -8.905 -9.713 -20.004 1.00 83.19 135 ILE A N 1
ATOM 1049 C CA . ILE A 1 135 ? -8.559 -10.612 -18.907 1.00 83.19 135 ILE A CA 1
ATOM 1050 C C . ILE A 1 135 ? -9.451 -10.320 -17.706 1.00 83.19 135 ILE A C 1
ATOM 1052 O O . ILE A 1 135 ? -10.079 -9.258 -17.608 1.00 83.19 135 ILE A O 1
ATOM 1056 N N . ARG A 1 136 ? -9.507 -11.260 -16.761 1.00 74.94 136 ARG A N 1
ATOM 1057 C CA . ARG A 1 136 ? -10.188 -11.001 -15.494 1.00 74.94 136 ARG A CA 1
ATOM 1058 C C . ARG A 1 136 ? -9.376 -10.007 -14.678 1.00 74.94 136 ARG A C 1
ATOM 1060 O O . ARG A 1 136 ? -8.223 -9.711 -14.984 1.00 74.94 136 ARG A O 1
ATOM 1067 N N . SER A 1 137 ? -9.993 -9.480 -1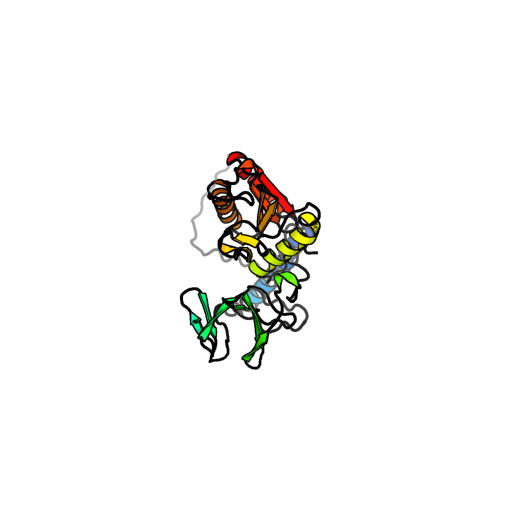3.626 1.00 75.12 137 SER A N 1
ATOM 1068 C CA . SER A 1 137 ? -9.286 -8.598 -12.710 1.00 75.12 137 SER A CA 1
ATOM 1069 C C . SER A 1 137 ? -8.042 -9.312 -12.168 1.00 75.12 137 SER A C 1
ATOM 1071 O O . SER A 1 137 ? -8.191 -10.301 -11.442 1.00 75.12 137 SER A O 1
ATOM 1073 N N . PRO A 1 138 ? -6.821 -8.818 -12.451 1.00 66.12 138 PRO A N 1
ATOM 1074 C CA . PRO A 1 138 ? -5.610 -9.387 -11.868 1.00 66.12 138 PRO A CA 1
ATOM 1075 C C . PRO A 1 138 ? -5.641 -9.292 -10.336 1.00 66.12 138 PRO A C 1
ATOM 1077 O O . PRO A 1 138 ? -5.011 -10.095 -9.659 1.00 66.12 138 PRO A O 1
ATOM 1080 N N . ARG A 1 139 ? -6.441 -8.371 -9.777 1.00 62.12 139 ARG A N 1
ATOM 1081 C CA . ARG A 1 139 ? -6.652 -8.230 -8.329 1.00 62.12 139 ARG A CA 1
ATOM 1082 C C . ARG A 1 139 ? -7.472 -9.372 -7.728 1.00 62.12 139 ARG A C 1
ATOM 1084 O O . ARG A 1 139 ? -7.280 -9.725 -6.571 1.00 62.12 139 ARG A O 1
ATOM 1091 N N . GLU A 1 140 ? -8.416 -9.917 -8.490 1.00 59.19 140 GLU A N 1
ATOM 1092 C CA . GLU A 1 140 ? -9.345 -10.945 -8.004 1.00 59.19 140 GLU A CA 1
ATOM 1093 C C . GLU A 1 140 ? -8.865 -12.358 -8.334 1.00 59.19 140 GLU A C 1
ATOM 1095 O O . GLU A 1 140 ? -9.041 -13.261 -7.523 1.00 59.19 140 GLU A O 1
ATOM 1100 N N . TYR A 1 141 ? -8.249 -12.539 -9.503 1.00 63.12 141 TYR A N 1
ATOM 1101 C CA . TYR A 1 141 ? -7.930 -13.865 -10.037 1.00 63.12 141 TYR A CA 1
ATOM 1102 C C . TYR A 1 141 ? -6.434 -14.161 -10.084 1.00 63.12 141 TYR A C 1
ATOM 1104 O O . TYR A 1 141 ? -6.053 -15.292 -10.362 1.00 63.12 141 TYR A O 1
ATOM 1112 N N . GLY A 1 142 ? -5.578 -13.174 -9.791 1.00 59.72 142 GLY A N 1
ATOM 1113 C CA . GLY A 1 142 ? -4.133 -13.375 -9.835 1.00 59.72 142 GLY A CA 1
ATOM 1114 C C . GLY A 1 142 ? -3.591 -13.582 -11.248 1.00 59.72 142 GLY A C 1
ATOM 1115 O O . GLY A 1 142 ? -2.491 -14.105 -11.379 1.00 59.72 142 GLY A O 1
ATOM 1116 N N . ASP A 1 143 ? -4.341 -13.162 -12.276 1.00 59.97 143 ASP A N 1
ATOM 1117 C CA . ASP A 1 143 ? -3.980 -13.234 -13.700 1.00 59.97 143 ASP A CA 1
ATOM 1118 C C . ASP A 1 143 ? -2.866 -12.204 -14.037 1.00 59.97 143 ASP A C 1
ATOM 1120 O O . ASP A 1 143 ? -2.995 -11.369 -14.935 1.00 59.97 143 ASP A O 1
ATOM 1124 N N . PHE A 1 144 ? -1.782 -12.202 -13.256 1.00 66.44 144 PHE A N 1
ATOM 1125 C CA . PHE A 1 144 ? -0.602 -11.364 -13.423 1.00 66.44 144 PHE A CA 1
ATOM 1126 C C . PHE A 1 144 ? 0.680 -12.137 -13.099 1.00 66.44 144 PHE A C 1
ATOM 1128 O O . PHE A 1 144 ? 0.682 -13.092 -12.326 1.00 66.44 144 PHE A O 1
ATOM 1135 N N . HIS A 1 145 ? 1.800 -11.682 -13.652 1.00 64.44 145 HIS A N 1
ATOM 1136 C CA . HIS A 1 145 ? 3.122 -12.202 -13.363 1.00 64.44 145 HIS A CA 1
ATOM 1137 C C . HIS A 1 145 ? 3.500 -11.905 -11.907 1.00 64.44 145 HIS A C 1
ATOM 1139 O O . HIS A 1 145 ? 3.869 -10.777 -11.549 1.00 64.44 145 HIS A O 1
ATOM 1145 N N . LYS A 1 146 ? 3.383 -12.937 -11.069 1.00 68.44 146 LYS A N 1
ATOM 1146 C CA . LYS A 1 146 ? 3.970 -12.974 -9.731 1.00 68.44 146 LYS A CA 1
ATOM 1147 C C . LYS A 1 146 ? 5.481 -13.069 -9.886 1.00 68.44 146 LYS A C 1
ATOM 1149 O O . LYS A 1 146 ? 5.966 -13.920 -10.623 1.00 68.44 146 LYS A O 1
ATOM 1154 N N . VAL A 1 147 ? 6.206 -12.184 -9.215 1.00 72.12 147 VAL A N 1
ATOM 1155 C CA . VAL A 1 147 ? 7.667 -12.285 -9.140 1.00 72.12 147 VAL A CA 1
ATOM 1156 C C . VAL A 1 147 ? 8.040 -13.209 -7.992 1.00 72.12 147 VAL A C 1
ATOM 1158 O O . VAL A 1 147 ? 7.407 -13.158 -6.937 1.00 72.12 147 VAL A O 1
ATOM 1161 N N . ASP A 1 148 ? 9.067 -14.029 -8.193 1.00 76.25 148 ASP A N 1
ATOM 1162 C CA . ASP A 1 148 ? 9.550 -14.969 -7.173 1.00 76.25 148 ASP A CA 1
ATOM 1163 C C . ASP A 1 148 ? 10.129 -14.251 -5.947 1.00 76.25 148 ASP A C 1
ATOM 1165 O O . ASP A 1 148 ? 10.021 -14.738 -4.825 1.00 76.25 148 ASP A O 1
ATOM 1169 N N . ASP A 1 149 ? 10.724 -13.075 -6.160 1.00 84.88 149 ASP A N 1
ATOM 1170 C CA . ASP A 1 149 ? 11.203 -12.192 -5.104 1.00 84.88 149 ASP A CA 1
ATOM 1171 C C . ASP A 1 149 ? 10.754 -10.756 -5.386 1.00 84.88 149 ASP A C 1
ATOM 1173 O O . ASP A 1 149 ? 11.241 -10.087 -6.297 1.00 84.88 149 ASP A O 1
ATOM 1177 N N . VAL A 1 150 ? 9.821 -10.260 -4.571 1.00 86.75 150 VAL A N 1
ATOM 1178 C CA . VAL A 1 150 ? 9.282 -8.896 -4.676 1.00 86.75 150 VAL A CA 1
ATOM 1179 C C . VAL A 1 150 ? 10.317 -7.804 -4.371 1.00 86.75 150 VAL A C 1
ATOM 1181 O O . VAL A 1 150 ? 10.062 -6.627 -4.649 1.00 86.75 150 VAL A O 1
ATOM 1184 N N . TRP A 1 151 ? 11.467 -8.159 -3.792 1.00 89.69 151 TRP A N 1
ATOM 1185 C CA . TRP A 1 151 ? 12.564 -7.243 -3.474 1.00 89.69 151 TRP A CA 1
ATOM 1186 C C . TRP A 1 151 ? 13.712 -7.288 -4.477 1.00 89.69 151 TRP A C 1
ATOM 1188 O O . TRP A 1 151 ? 14.600 -6.436 -4.382 1.00 89.69 151 TRP A O 1
ATOM 1198 N N . ALA A 1 152 ? 13.672 -8.208 -5.445 1.00 85.81 152 ALA A N 1
ATOM 1199 C CA . ALA A 1 152 ? 14.727 -8.360 -6.432 1.00 85.81 152 ALA A CA 1
ATOM 1200 C C . ALA A 1 152 ? 14.985 -7.054 -7.213 1.00 85.81 152 ALA A C 1
ATOM 1202 O O . ALA A 1 152 ? 14.052 -6.278 -7.484 1.00 85.81 152 ALA A O 1
ATOM 1203 N N . PRO A 1 153 ? 16.245 -6.797 -7.615 1.00 79.81 153 PRO A N 1
ATOM 1204 C CA . PRO A 1 153 ? 16.570 -5.703 -8.521 1.00 79.81 153 PRO A CA 1
ATOM 1205 C C . PRO A 1 153 ? 15.701 -5.750 -9.786 1.00 79.81 153 PRO A C 1
ATOM 1207 O O . PRO A 1 153 ? 15.455 -6.814 -10.346 1.00 79.81 153 PRO A O 1
ATOM 1210 N N . GLY A 1 154 ? 15.208 -4.592 -10.229 1.00 76.50 154 GLY A N 1
ATOM 1211 C CA . GLY A 1 154 ? 14.330 -4.483 -11.401 1.00 76.50 154 GLY A CA 1
ATOM 1212 C C . GLY A 1 154 ? 12.833 -4.656 -11.115 1.00 76.50 154 GLY A C 1
ATOM 1213 O O . GLY A 1 154 ? 12.014 -4.238 -11.937 1.00 76.50 154 GLY A O 1
ATOM 1214 N N . VAL A 1 155 ? 12.435 -5.162 -9.938 1.00 77.62 155 VAL A N 1
ATOM 1215 C CA . VAL A 1 155 ? 11.013 -5.208 -9.563 1.00 77.62 155 VAL A CA 1
ATOM 1216 C C . VAL A 1 155 ? 10.489 -3.796 -9.320 1.00 77.62 155 VAL A C 1
ATOM 1218 O O . VAL A 1 155 ? 10.929 -3.066 -8.422 1.00 77.62 155 VAL A O 1
ATOM 1221 N N . LYS A 1 156 ? 9.496 -3.402 -10.121 1.00 75.88 156 LYS A N 1
ATOM 1222 C CA . LYS A 1 156 ? 8.878 -2.078 -10.030 1.00 75.88 156 LYS A CA 1
ATOM 1223 C C . LYS A 1 156 ? 8.157 -1.925 -8.680 1.00 75.88 156 LYS A C 1
ATOM 1225 O O . LYS A 1 156 ? 7.430 -2.835 -8.274 1.00 75.88 156 LYS A O 1
ATOM 1230 N N . PRO A 1 157 ? 8.257 -0.762 -8.000 1.00 77.88 157 PRO A N 1
ATOM 1231 C CA . PRO A 1 157 ? 7.601 -0.540 -6.708 1.00 77.88 157 PRO A CA 1
ATOM 1232 C C . PRO A 1 157 ? 6.098 -0.835 -6.704 1.00 77.88 157 PRO A C 1
ATOM 1234 O O . PRO A 1 157 ? 5.580 -1.329 -5.707 1.00 77.88 157 PRO A O 1
ATOM 1237 N N . ILE A 1 158 ? 5.414 -0.559 -7.818 1.00 70.62 158 ILE A N 1
ATOM 1238 C CA . ILE A 1 158 ? 3.981 -0.817 -7.972 1.00 70.62 158 ILE A CA 1
ATOM 1239 C C . ILE A 1 158 ? 3.657 -2.317 -7.983 1.00 70.62 158 ILE A C 1
ATOM 1241 O O . ILE A 1 158 ? 2.729 -2.737 -7.300 1.00 70.62 158 ILE A O 1
ATOM 1245 N N . GLN A 1 159 ? 4.454 -3.130 -8.681 1.00 74.00 159 GLN A N 1
ATOM 1246 C CA . GLN A 1 159 ? 4.290 -4.583 -8.741 1.00 74.00 159 GLN A CA 1
ATOM 1247 C C . GLN A 1 159 ? 4.565 -5.214 -7.374 1.00 74.00 159 GLN A C 1
ATOM 1249 O O . GLN A 1 159 ? 3.743 -5.982 -6.874 1.00 74.00 159 GLN A O 1
ATOM 1254 N N . ARG A 1 160 ? 5.662 -4.798 -6.725 1.00 84.94 160 ARG A N 1
ATOM 1255 C CA . ARG A 1 160 ? 5.982 -5.191 -5.348 1.00 84.94 160 ARG A CA 1
ATOM 1256 C C . ARG A 1 160 ? 4.831 -4.884 -4.394 1.00 84.94 160 ARG A C 1
ATOM 1258 O O . ARG A 1 160 ? 4.382 -5.776 -3.681 1.00 84.94 160 ARG A O 1
ATOM 1265 N N . GLY A 1 161 ? 4.366 -3.633 -4.374 1.00 85.00 161 GLY A N 1
ATOM 1266 C CA . GLY A 1 161 ? 3.334 -3.187 -3.437 1.00 85.00 161 GLY A CA 1
ATOM 1267 C C . GLY A 1 161 ? 2.068 -4.033 -3.525 1.00 85.00 161 GLY A C 1
ATOM 1268 O O . GLY A 1 161 ? 1.499 -4.390 -2.503 1.00 85.00 161 GLY A O 1
ATOM 1269 N N . ARG A 1 162 ? 1.690 -4.445 -4.734 1.00 77.50 162 ARG A N 1
ATOM 1270 C CA . ARG A 1 162 ? 0.474 -5.228 -4.977 1.00 77.50 162 ARG A CA 1
ATOM 1271 C C . ARG A 1 162 ? 0.592 -6.688 -4.633 1.00 77.50 162 ARG A C 1
ATOM 1273 O O . ARG A 1 162 ? -0.340 -7.239 -4.063 1.00 77.50 162 ARG A O 1
ATOM 1280 N N . GLN A 1 163 ? 1.709 -7.321 -4.979 1.00 83.56 163 GLN A N 1
ATOM 1281 C CA . GLN A 1 163 ? 1.919 -8.713 -4.597 1.00 83.56 163 GLN A CA 1
ATOM 1282 C C . GLN A 1 163 ? 1.995 -8.835 -3.072 1.00 83.56 163 GLN A C 1
ATOM 1284 O O . GLN A 1 163 ? 1.400 -9.749 -2.504 1.00 83.56 163 GLN A O 1
ATOM 1289 N N . ILE A 1 164 ? 2.635 -7.865 -2.408 1.00 89.69 164 ILE A N 1
ATOM 1290 C CA . ILE A 1 164 ? 2.619 -7.756 -0.948 1.00 89.69 164 ILE A CA 1
ATOM 1291 C C . ILE A 1 164 ? 1.193 -7.524 -0.438 1.00 89.69 164 ILE A C 1
ATOM 1293 O O . ILE A 1 164 ? 0.769 -8.247 0.452 1.00 89.69 164 ILE A O 1
ATOM 1297 N N . GLN A 1 165 ? 0.432 -6.580 -1.002 1.00 87.88 165 GLN A N 1
ATOM 1298 C CA . GLN A 1 165 ? -0.956 -6.322 -0.594 1.00 87.88 165 GLN A CA 1
ATOM 1299 C C . GLN A 1 165 ? -1.845 -7.551 -0.717 1.00 87.88 165 GLN A C 1
ATOM 1301 O O . GLN A 1 165 ? -2.540 -7.891 0.235 1.00 87.88 165 GLN A O 1
ATOM 1306 N N . HIS A 1 166 ? -1.771 -8.253 -1.844 1.00 84.31 166 HIS A N 1
ATOM 1307 C CA . HIS A 1 166 ? -2.521 -9.480 -2.065 1.00 84.31 166 HIS A CA 1
ATOM 1308 C C . HIS A 1 166 ? -2.126 -10.583 -1.071 1.00 84.31 166 HIS A C 1
ATOM 1310 O O . HIS A 1 166 ? -3.003 -11.169 -0.443 1.00 84.31 166 HIS A O 1
ATOM 1316 N N . SER A 1 167 ? -0.823 -10.836 -0.883 1.00 88.00 167 SER A N 1
ATOM 1317 C CA . SER A 1 167 ? -0.344 -11.858 0.060 1.00 88.00 167 SER A CA 1
ATOM 1318 C C . SER A 1 167 ? -0.728 -11.523 1.504 1.00 88.00 167 SER A C 1
ATOM 1320 O O . SER A 1 167 ? -1.273 -12.366 2.212 1.00 88.00 167 SER A O 1
ATOM 1322 N N . VAL A 1 168 ? -0.518 -10.276 1.934 1.00 91.81 168 VAL A N 1
ATOM 1323 C CA . VAL A 1 168 ? -0.878 -9.809 3.280 1.00 91.81 168 VAL A CA 1
ATOM 1324 C C . VAL A 1 168 ? -2.390 -9.885 3.496 1.00 91.81 168 VAL A C 1
ATOM 1326 O O . VAL A 1 168 ? -2.834 -10.315 4.559 1.00 91.81 168 VAL A O 1
ATOM 1329 N N . TYR A 1 169 ? -3.196 -9.528 2.495 1.00 89.56 169 TYR A N 1
ATOM 1330 C CA . TYR A 1 169 ? -4.644 -9.660 2.595 1.00 89.56 169 TYR A CA 1
ATOM 1331 C C . TYR A 1 169 ? -5.069 -11.118 2.783 1.00 89.56 169 TYR A C 1
ATOM 1333 O O . TYR A 1 169 ? -5.706 -11.443 3.783 1.00 89.56 169 TYR A O 1
ATOM 1341 N N . GLU A 1 170 ? -4.698 -11.992 1.846 1.00 86.50 170 GLU A N 1
ATOM 1342 C CA . GLU A 1 170 ? -5.146 -13.387 1.829 1.00 86.50 170 GLU A CA 1
ATOM 1343 C C . GLU A 1 170 ? -4.655 -14.172 3.051 1.00 86.50 170 GLU A C 1
ATOM 1345 O O . GLU A 1 170 ? -5.414 -14.967 3.605 1.00 86.50 170 GLU A O 1
ATOM 1350 N N . ASN A 1 171 ? -3.424 -13.918 3.506 1.00 89.19 171 ASN A N 1
ATOM 1351 C CA . ASN A 1 171 ? -2.788 -14.714 4.556 1.00 89.19 171 ASN A CA 1
ATOM 1352 C C . ASN A 1 171 ? -2.909 -14.119 5.968 1.00 89.19 171 ASN A C 1
ATOM 1354 O O . ASN A 1 171 ? -2.821 -14.869 6.937 1.00 89.19 171 ASN A O 1
ATOM 1358 N N . GLU A 1 172 ? -3.092 -12.800 6.118 1.00 92.50 172 GLU A N 1
ATOM 1359 C CA . GLU A 1 172 ? -3.138 -12.153 7.440 1.00 92.50 172 GLU A CA 1
ATOM 1360 C C . GLU A 1 172 ? -4.482 -11.486 7.737 1.00 92.50 172 GLU A C 1
ATOM 1362 O O . GLU A 1 172 ? -5.024 -11.668 8.821 1.00 92.50 172 GLU A O 1
ATOM 1367 N N . TYR A 1 173 ? -5.049 -10.711 6.812 1.00 91.19 173 TYR A N 1
ATOM 1368 C CA . TYR A 1 173 ? -6.210 -9.866 7.129 1.00 91.19 173 TYR A CA 1
ATOM 1369 C C . TYR A 1 173 ? -7.555 -10.565 6.896 1.00 91.19 173 TYR A C 1
ATOM 1371 O O . TYR A 1 173 ? -8.464 -10.462 7.726 1.00 91.19 173 TYR A O 1
ATOM 1379 N N . LYS A 1 174 ? -7.685 -11.332 5.811 1.00 87.31 174 LYS A N 1
ATOM 1380 C CA . LYS A 1 174 ? -8.937 -11.985 5.400 1.00 87.31 174 LYS A CA 1
ATOM 1381 C C . LYS A 1 174 ? -9.488 -12.934 6.464 1.00 87.31 174 LYS A C 1
ATOM 1383 O O . LYS A 1 174 ? -10.673 -12.879 6.785 1.00 87.31 174 LYS A O 1
ATOM 1388 N N . ALA A 1 175 ? -8.624 -13.749 7.070 1.00 89.50 175 ALA A N 1
ATOM 1389 C CA . ALA A 1 175 ? -9.004 -14.680 8.137 1.00 89.50 175 ALA A CA 1
ATOM 1390 C C . ALA A 1 175 ? -9.528 -13.976 9.407 1.00 89.50 175 ALA A C 1
ATOM 1392 O O . ALA A 1 175 ? -10.209 -14.593 10.223 1.00 89.50 175 ALA A O 1
ATOM 1393 N N . HIS A 1 176 ? -9.247 -12.680 9.568 1.00 88.62 176 HIS A N 1
ATOM 1394 C CA . HIS A 1 176 ? -9.677 -11.863 10.706 1.00 88.62 176 HIS A CA 1
ATOM 1395 C C . HIS A 1 176 ? -10.852 -10.927 10.377 1.00 88.62 176 HIS A C 1
ATOM 1397 O O . HIS A 1 176 ? -11.101 -9.966 11.114 1.00 88.62 176 HIS A O 1
ATOM 1403 N N . GLY A 1 177 ? -11.572 -11.213 9.285 1.00 85.69 177 GLY A N 1
ATOM 1404 C CA . GLY A 1 177 ? -12.801 -10.515 8.904 1.00 85.69 177 GLY A CA 1
ATOM 1405 C C . GLY A 1 177 ? -12.579 -9.135 8.289 1.00 85.69 177 GLY A C 1
ATOM 1406 O O . GLY A 1 177 ? -13.507 -8.332 8.259 1.00 85.69 177 GLY A O 1
ATOM 1407 N N . TRP A 1 178 ? -11.364 -8.839 7.826 1.00 88.94 178 TRP A N 1
ATOM 1408 C CA . TRP A 1 178 ? -11.089 -7.604 7.099 1.00 88.94 178 TRP A CA 1
ATOM 1409 C C . TRP A 1 178 ? -11.517 -7.729 5.636 1.00 88.94 178 TRP A C 1
ATOM 1411 O O . TRP A 1 178 ? -11.274 -8.746 4.978 1.00 88.94 178 TRP A O 1
ATOM 1421 N N . GLY A 1 179 ? -12.133 -6.672 5.118 1.00 83.00 179 GLY A N 1
ATOM 1422 C CA . GLY A 1 179 ? -12.421 -6.505 3.700 1.00 83.00 179 GLY A CA 1
ATOM 1423 C C . GLY A 1 179 ? -11.303 -5.748 2.988 1.00 83.00 179 GLY A C 1
ATOM 1424 O O . GLY A 1 179 ? -10.615 -4.921 3.586 1.00 83.00 179 GLY A O 1
ATOM 1425 N N . ASP A 1 180 ? -11.127 -6.053 1.706 1.00 79.88 180 ASP A N 1
ATOM 1426 C CA . ASP A 1 180 ? -10.247 -5.333 0.784 1.00 79.88 180 ASP A CA 1
ATOM 1427 C C . ASP A 1 180 ? -11.015 -4.136 0.205 1.00 79.88 180 ASP A C 1
ATOM 1429 O O . ASP A 1 180 ? -12.078 -4.317 -0.401 1.00 79.88 180 ASP A O 1
ATOM 1433 N N . THR A 1 181 ? -10.513 -2.914 0.404 1.00 70.88 181 THR A N 1
ATOM 1434 C CA . THR A 1 181 ? -11.212 -1.687 -0.017 1.00 70.88 181 THR A CA 1
ATOM 1435 C C . THR A 1 181 ? -11.333 -1.563 -1.533 1.00 70.88 181 THR A C 1
ATOM 1437 O O . THR A 1 181 ? -12.244 -0.892 -2.022 1.00 70.88 181 THR A O 1
ATOM 1440 N N . ASP A 1 182 ? -10.494 -2.266 -2.298 1.00 63.84 182 ASP A N 1
ATOM 1441 C CA . ASP A 1 182 ? -10.639 -2.365 -3.751 1.00 63.84 182 ASP A CA 1
ATOM 1442 C C . ASP A 1 182 ? -11.930 -3.088 -4.169 1.00 63.84 182 ASP A C 1
ATOM 1444 O O . ASP A 1 182 ? -12.389 -2.948 -5.307 1.00 63.84 182 ASP A O 1
ATOM 1448 N N . LYS A 1 183 ? -12.522 -3.854 -3.247 1.00 60.88 183 LYS A N 1
ATOM 1449 C CA . LYS A 1 183 ? -13.769 -4.606 -3.418 1.00 60.88 183 LYS A CA 1
ATOM 1450 C C . LYS A 1 183 ? -14.919 -3.994 -2.618 1.00 60.88 183 LYS A C 1
ATOM 1452 O O . LYS A 1 183 ? -15.947 -4.646 -2.460 1.00 60.88 183 LYS A O 1
ATOM 1457 N N . TYR A 1 184 ? -14.755 -2.772 -2.106 1.00 59.09 184 TYR A N 1
ATOM 1458 C CA . TYR A 1 184 ? -15.743 -2.165 -1.225 1.00 59.09 184 TYR A CA 1
ATOM 1459 C C . TYR A 1 184 ? -17.040 -1.831 -1.964 1.00 59.09 184 TYR A C 1
ATOM 1461 O O . TYR A 1 184 ? -17.058 -1.139 -2.989 1.00 59.09 184 TYR A O 1
ATOM 1469 N N . GLU A 1 185 ? -18.146 -2.306 -1.402 1.00 56.91 185 GLU A N 1
ATOM 1470 C CA . GLU A 1 185 ? -19.486 -2.006 -1.875 1.00 56.91 185 GLU A CA 1
ATOM 1471 C C . GLU A 1 185 ? -20.241 -1.265 -0.773 1.00 56.91 185 GLU A C 1
ATOM 1473 O O . GLU A 1 185 ? -20.297 -1.714 0.370 1.00 56.91 185 GLU A O 1
ATOM 1478 N N . VAL A 1 186 ? -20.822 -0.115 -1.110 1.00 55.06 186 VAL A N 1
ATOM 1479 C CA . VAL A 1 186 ? -21.699 0.632 -0.197 1.00 55.06 186 VAL A CA 1
ATOM 1480 C C . VAL A 1 186 ? -23.140 0.424 -0.597 1.00 55.06 186 VAL A C 1
ATOM 1482 O O . VAL A 1 186 ? -23.467 0.429 -1.783 1.00 55.06 186 VAL A O 1
ATOM 1485 N N . TRP A 1 187 ? -24.013 0.273 0.393 1.00 52.44 187 TRP A N 1
ATOM 1486 C CA . TRP A 1 187 ? -25.445 0.331 0.152 1.00 52.44 187 TRP A CA 1
ATOM 1487 C C . TRP A 1 187 ? -25.813 1.727 -0.359 1.00 52.44 187 TRP A C 1
ATOM 1489 O O . TRP A 1 187 ? -25.445 2.735 0.243 1.00 52.44 187 TRP A O 1
ATOM 1499 N N . SER A 1 188 ? -26.508 1.790 -1.492 1.00 51.69 188 SER A N 1
ATOM 1500 C CA . SER A 1 188 ? -27.034 3.035 -2.036 1.00 51.69 188 SER A CA 1
ATOM 1501 C C . SER A 1 188 ? -28.550 3.028 -1.935 1.00 51.69 188 SER A C 1
ATOM 1503 O O . SER A 1 188 ? -29.213 2.309 -2.679 1.00 51.69 188 SER A O 1
ATOM 1505 N N . ASP A 1 189 ? -29.104 3.887 -1.076 1.00 52.34 189 ASP A N 1
ATOM 1506 C CA . ASP A 1 189 ? -30.560 4.056 -0.944 1.00 52.34 189 ASP A CA 1
ATOM 1507 C C . ASP A 1 189 ? -31.214 4.533 -2.245 1.00 52.34 189 ASP A C 1
ATOM 1509 O O . ASP A 1 189 ? -32.372 4.234 -2.520 1.00 52.34 189 ASP A O 1
ATOM 1513 N N . LYS A 1 190 ? -30.448 5.232 -3.089 1.00 65.12 190 LYS A N 1
ATOM 1514 C CA . LYS A 1 190 ? -30.883 5.660 -4.421 1.00 65.12 190 LYS A CA 1
ATOM 1515 C C . LYS A 1 190 ? -31.052 4.482 -5.384 1.00 65.12 190 LYS A C 1
ATOM 1517 O O . LYS A 1 190 ? -31.973 4.485 -6.193 1.00 65.12 190 LYS A O 1
ATOM 1522 N N . GLU A 1 191 ? -30.139 3.518 -5.336 1.00 66.50 191 GLU A N 1
ATOM 1523 C CA . GLU A 1 191 ? -30.088 2.393 -6.280 1.00 66.50 191 GLU A CA 1
ATOM 1524 C C . GLU A 1 191 ? -30.743 1.119 -5.716 1.00 66.50 191 GLU A C 1
ATOM 1526 O O . GLU A 1 191 ? -30.890 0.136 -6.443 1.00 66.50 191 GLU A O 1
ATOM 1531 N N . GLY A 1 192 ? -31.109 1.108 -4.428 1.00 65.44 192 GLY A N 1
ATOM 1532 C CA . GLY A 1 192 ? -31.710 -0.039 -3.738 1.00 65.44 192 GLY A CA 1
ATOM 1533 C C . GLY A 1 192 ? -30.812 -1.279 -3.698 1.00 65.44 192 GLY A C 1
ATOM 1534 O O . GLY A 1 192 ? -31.313 -2.400 -3.622 1.00 65.44 192 GLY A O 1
ATOM 1535 N N . LYS A 1 193 ? -29.492 -1.097 -3.825 1.00 58.59 193 LYS A N 1
ATOM 1536 C CA . LYS A 1 193 ? -28.499 -2.177 -3.877 1.00 58.59 193 LYS A CA 1
ATOM 1537 C C . LYS A 1 193 ? -27.135 -1.712 -3.381 1.00 58.59 193 LYS A C 1
ATOM 1539 O O . LYS A 1 193 ? -26.843 -0.515 -3.342 1.00 58.59 193 LYS A O 1
ATOM 1544 N N . TYR A 1 194 ? -26.273 -2.679 -3.083 1.00 54.53 194 TYR A N 1
ATOM 1545 C CA . TYR A 1 194 ? -24.844 -2.440 -2.918 1.00 54.53 194 TYR A CA 1
ATOM 1546 C C . TYR A 1 194 ? -24.225 -2.026 -4.260 1.00 54.53 194 TYR A C 1
ATOM 1548 O O . TYR A 1 194 ? -24.419 -2.686 -5.284 1.00 54.53 194 TYR A O 1
ATOM 1556 N N . ILE A 1 195 ? -23.515 -0.899 -4.269 1.00 53.94 195 ILE A N 1
ATOM 1557 C CA . ILE A 1 195 ? -22.782 -0.394 -5.429 1.00 53.94 195 ILE A CA 1
ATOM 1558 C C . ILE A 1 195 ? -21.285 -0.423 -5.146 1.00 53.94 195 ILE A C 1
ATOM 1560 O O . ILE A 1 195 ? -20.835 -0.007 -4.078 1.00 53.94 195 ILE A O 1
ATOM 1564 N N . LYS A 1 196 ? -20.503 -0.864 -6.136 1.00 56.09 196 LYS A N 1
ATOM 1565 C CA . LYS A 1 196 ? -19.045 -0.739 -6.106 1.00 56.09 196 LYS A CA 1
ATOM 1566 C C . LYS A 1 196 ? -18.678 0.738 -6.085 1.00 56.09 196 LYS A C 1
ATOM 1568 O O . LYS A 1 196 ? -18.761 1.425 -7.106 1.00 56.09 196 LYS A O 1
ATOM 1573 N N . VAL A 1 197 ? -18.236 1.222 -4.935 1.00 53.28 197 VAL A N 1
ATOM 1574 C CA . VAL A 1 197 ? -17.507 2.483 -4.866 1.00 53.28 197 VAL A CA 1
ATOM 1575 C C . VAL A 1 197 ? -16.077 2.141 -5.215 1.00 53.28 197 VAL A C 1
ATOM 1577 O O . VAL A 1 197 ? -15.378 1.487 -4.450 1.00 53.28 197 VAL A O 1
ATOM 1580 N N . LYS A 1 198 ? -15.645 2.544 -6.416 1.00 47.88 198 LYS A N 1
ATOM 1581 C CA . LYS A 1 198 ? -14.224 2.479 -6.779 1.00 47.88 198 LYS A CA 1
ATOM 1582 C C . LYS A 1 198 ? -13.421 3.053 -5.607 1.00 47.88 198 LYS A C 1
ATOM 1584 O O . LYS A 1 198 ? -13.830 4.082 -5.067 1.00 47.88 198 LYS A O 1
ATOM 1589 N N . GLY A 1 199 ? -12.272 2.457 -5.276 1.00 44.59 199 GLY A N 1
ATOM 1590 C CA . GLY A 1 199 ? -11.368 2.872 -4.184 1.00 44.59 199 GLY A CA 1
ATOM 1591 C C . GLY A 1 199 ? -10.937 4.354 -4.166 1.00 44.59 199 GLY A C 1
ATOM 1592 O O . GLY A 1 199 ? -10.189 4.774 -3.294 1.00 44.59 199 GLY A O 1
ATOM 1593 N N . GLN A 1 200 ? -11.447 5.186 -5.078 1.00 38.66 200 GLN A N 1
ATOM 1594 C CA . GLN A 1 200 ? -11.443 6.646 -5.010 1.00 38.66 200 GLN A CA 1
ATOM 1595 C C . GLN A 1 200 ? -12.123 7.221 -3.754 1.00 38.66 200 GLN A C 1
ATOM 1597 O O . GLN A 1 200 ? -11.768 8.329 -3.368 1.00 38.66 200 GLN A O 1
ATOM 1602 N N . ASN A 1 201 ? -13.047 6.499 -3.100 1.00 40.62 201 ASN A N 1
ATOM 1603 C CA . ASN A 1 201 ? -13.607 6.922 -1.802 1.00 40.62 201 ASN A CA 1
ATOM 1604 C C . ASN A 1 201 ? -12.666 6.651 -0.616 1.00 40.62 201 ASN A C 1
ATOM 1606 O O . ASN A 1 201 ? -12.845 7.236 0.449 1.00 40.62 201 ASN A O 1
ATOM 1610 N N . PHE A 1 202 ? -11.648 5.810 -0.813 1.00 53.50 202 PHE A N 1
ATOM 1611 C CA . PHE A 1 202 ? -10.663 5.440 0.198 1.00 53.50 202 PHE A CA 1
ATOM 1612 C C . PHE A 1 202 ? -9.240 5.717 -0.295 1.00 53.50 202 PHE A C 1
ATOM 1614 O O . PHE A 1 202 ? -8.400 4.815 -0.308 1.00 53.50 202 PHE A O 1
ATOM 1621 N N . PRO A 1 203 ? -8.925 6.963 -0.707 1.00 61.56 203 PRO A N 1
ATOM 1622 C CA . PRO A 1 203 ? -7.545 7.310 -0.987 1.00 61.56 203 PRO A CA 1
ATOM 1623 C C . PRO A 1 203 ? -6.768 7.034 0.300 1.00 61.56 203 PRO A C 1
ATOM 1625 O O . PRO A 1 203 ? -7.099 7.627 1.328 1.00 61.56 203 PRO A O 1
ATOM 1628 N N . LEU A 1 204 ? -5.780 6.133 0.223 1.00 75.31 204 LEU A N 1
ATOM 1629 C CA . LEU A 1 204 ? -4.877 5.689 1.296 1.00 75.31 204 LEU A CA 1
ATOM 1630 C C . LEU A 1 204 ? -5.245 4.383 2.029 1.00 75.31 204 LEU A C 1
ATOM 1632 O O . LEU A 1 204 ? -4.345 3.829 2.652 1.00 75.31 204 LEU A O 1
ATOM 1636 N N . ILE A 1 205 ? -6.490 3.892 2.004 1.00 84.62 205 ILE A N 1
ATOM 1637 C CA . ILE A 1 205 ? -6.886 2.710 2.801 1.00 84.62 205 ILE A CA 1
ATOM 1638 C C . ILE A 1 205 ? -6.956 1.472 1.919 1.00 84.62 205 ILE A C 1
ATOM 1640 O O . ILE A 1 205 ? -7.643 1.494 0.902 1.00 84.62 205 ILE A O 1
ATOM 1644 N N . ASP A 1 206 ? -6.303 0.398 2.355 1.00 86.19 206 ASP A N 1
ATOM 1645 C CA . ASP A 1 206 ? -6.223 -0.881 1.649 1.00 86.19 206 ASP A CA 1
ATOM 1646 C C . ASP A 1 206 ? -7.156 -1.931 2.271 1.00 86.19 206 ASP A C 1
ATOM 1648 O O . ASP A 1 206 ? -7.772 -2.707 1.545 1.00 86.19 206 ASP A O 1
ATOM 1652 N N . PHE A 1 207 ? -7.327 -1.933 3.603 1.00 89.31 207 PHE A N 1
ATOM 1653 C CA . PHE A 1 207 ? -8.238 -2.856 4.297 1.00 89.31 207 PHE A CA 1
ATOM 1654 C C . PHE A 1 207 ? -9.155 -2.138 5.289 1.00 89.31 207 PHE A C 1
ATOM 1656 O O . PHE A 1 207 ? -8.784 -1.123 5.882 1.00 89.31 207 PHE A O 1
ATOM 1663 N N . HIS A 1 208 ? -10.345 -2.689 5.518 1.00 86.06 208 HIS A N 1
ATOM 1664 C CA . HIS A 1 208 ? -11.315 -2.157 6.478 1.00 86.06 208 HIS A CA 1
ATOM 1665 C C . HIS A 1 208 ? -11.989 -3.273 7.286 1.00 86.06 208 HIS A C 1
ATOM 1667 O O . HIS A 1 208 ? -12.136 -4.403 6.816 1.00 86.06 208 HIS A O 1
ATOM 1673 N N . ARG A 1 209 ? -12.425 -2.950 8.504 1.00 87.12 209 ARG A N 1
ATOM 1674 C CA . ARG A 1 209 ? -13.253 -3.824 9.341 1.00 87.12 209 ARG A CA 1
ATOM 1675 C C . ARG A 1 209 ? -14.132 -2.967 10.243 1.00 87.12 209 ARG A C 1
ATOM 1677 O O . ARG A 1 209 ? -13.662 -2.405 11.225 1.00 87.12 209 ARG A O 1
ATOM 1684 N N . GLY A 1 210 ? -15.409 -2.834 9.888 1.00 81.44 210 GLY A N 1
ATOM 1685 C CA . GLY A 1 210 ? -16.292 -1.865 10.540 1.00 81.44 210 GLY A CA 1
ATOM 1686 C C . GLY A 1 210 ? -15.735 -0.444 10.403 1.00 81.44 210 GLY A C 1
ATOM 1687 O O . GLY A 1 210 ? -15.562 0.042 9.282 1.00 81.44 210 GLY A O 1
ATOM 1688 N N . ASP A 1 211 ? -15.418 0.177 11.539 1.00 83.75 211 ASP A N 1
ATOM 1689 C CA . ASP A 1 211 ? -14.806 1.510 11.626 1.00 83.75 211 ASP A CA 1
ATOM 1690 C C . ASP A 1 211 ? -13.312 1.459 11.980 1.00 83.75 211 ASP A C 1
ATOM 1692 O O . ASP A 1 211 ? -12.752 2.434 12.476 1.00 83.75 211 ASP A O 1
ATOM 1696 N N . GLU A 1 212 ? -12.660 0.323 11.729 1.00 90.50 212 GLU A N 1
ATOM 1697 C CA . GLU A 1 212 ? -11.205 0.188 11.706 1.00 90.50 212 GLU A CA 1
ATOM 1698 C C . GLU A 1 212 ? -10.694 0.190 10.264 1.00 90.50 212 GLU A C 1
ATOM 1700 O O . GLU A 1 212 ? -11.299 -0.415 9.371 1.00 90.50 212 GLU A O 1
ATOM 1705 N N . VAL A 1 213 ? -9.559 0.854 10.035 1.00 90.31 213 VAL A N 1
ATOM 1706 C CA . VAL A 1 213 ? -8.957 0.993 8.703 1.00 90.31 213 VAL A CA 1
ATOM 1707 C C . VAL A 1 213 ? -7.460 0.731 8.734 1.00 90.31 213 VAL A C 1
ATOM 1709 O O . VAL A 1 213 ? -6.755 1.145 9.656 1.00 90.31 213 VAL A O 1
ATOM 1712 N N . VAL A 1 214 ? -6.966 0.075 7.689 1.00 94.62 214 VAL A N 1
ATOM 1713 C CA . VAL A 1 214 ? -5.548 -0.215 7.488 1.00 94.62 214 VAL A CA 1
ATOM 1714 C C . VAL A 1 214 ? -5.109 0.360 6.154 1.00 94.62 214 VAL A C 1
ATOM 1716 O O . VAL A 1 214 ? -5.669 0.050 5.106 1.00 94.62 214 VAL A O 1
ATOM 1719 N N . SER A 1 215 ? -4.066 1.173 6.202 1.00 93.50 215 SER A N 1
ATOM 1720 C CA . SER A 1 215 ? -3.236 1.497 5.053 1.00 93.50 215 SER A CA 1
ATOM 1721 C C . SER A 1 215 ? -2.033 0.560 5.052 1.00 93.50 215 SER A C 1
ATOM 1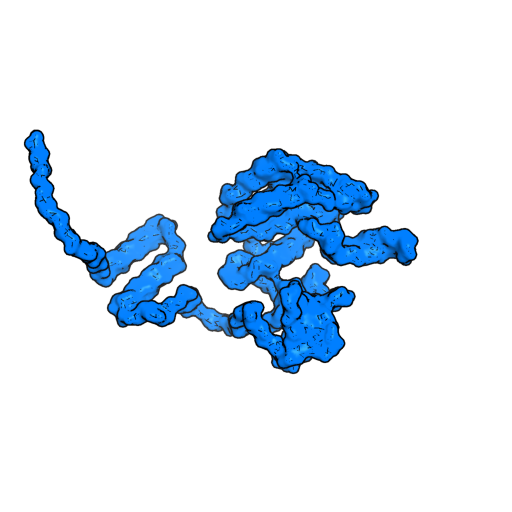723 O O . SER A 1 215 ? -1.367 0.419 6.076 1.00 93.50 215 SER A O 1
ATOM 1725 N N . LEU A 1 216 ? -1.738 -0.078 3.930 1.00 94.69 216 LEU A N 1
ATOM 1726 C CA . LEU A 1 216 ? -0.593 -0.950 3.741 1.00 94.69 216 LEU A CA 1
ATOM 1727 C C . LEU A 1 216 ? 0.459 -0.245 2.885 1.00 94.69 216 LEU A C 1
ATOM 1729 O O . LEU A 1 216 ? 0.184 0.325 1.829 1.00 94.69 216 LEU A O 1
ATOM 1733 N N . LYS A 1 217 ? 1.720 -0.321 3.308 1.00 92.19 217 LYS A N 1
ATOM 1734 C CA . LYS A 1 217 ? 2.834 0.251 2.554 1.00 92.19 217 LYS A CA 1
ATOM 1735 C C . LYS A 1 217 ? 4.003 -0.710 2.467 1.00 92.19 217 LYS A C 1
ATOM 1737 O O . LYS A 1 217 ? 4.590 -1.082 3.475 1.00 92.19 217 LYS A O 1
ATOM 1742 N N . SER A 1 218 ? 4.420 -1.031 1.245 1.00 92.69 218 SER A N 1
ATOM 1743 C CA . SER A 1 218 ? 5.725 -1.652 1.012 1.00 92.69 218 SER A CA 1
ATOM 1744 C C . SER A 1 218 ? 6.819 -0.585 0.930 1.00 92.69 218 SER A C 1
ATOM 1746 O O . SER A 1 218 ? 6.693 0.363 0.146 1.00 92.69 218 SER A O 1
ATOM 1748 N N . ILE A 1 219 ? 7.910 -0.752 1.671 1.00 92.38 219 ILE A N 1
ATOM 1749 C CA . ILE A 1 219 ? 9.049 0.166 1.701 1.00 92.38 219 ILE A CA 1
ATOM 1750 C C . ILE A 1 219 ? 10.330 -0.611 1.416 1.00 92.38 219 ILE A C 1
ATOM 1752 O O . ILE A 1 219 ? 10.614 -1.591 2.085 1.00 92.38 219 ILE A O 1
ATOM 1756 N N . ASN A 1 220 ? 11.129 -0.132 0.463 1.00 91.19 220 ASN A N 1
ATOM 1757 C CA . ASN A 1 220 ? 12.518 -0.561 0.335 1.00 91.19 220 ASN A CA 1
ATOM 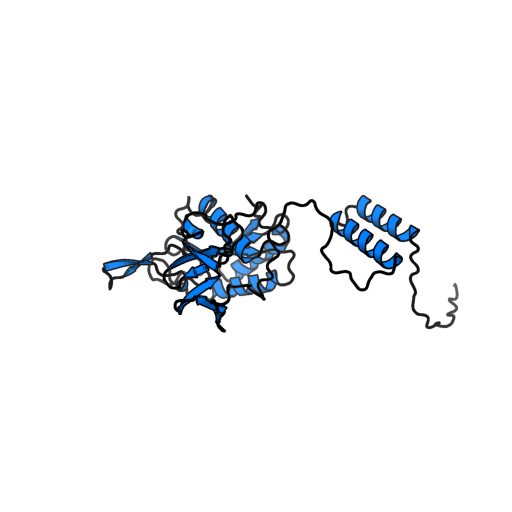1758 C C . ASN A 1 220 ? 13.400 0.431 1.107 1.00 91.19 220 ASN A C 1
ATOM 1760 O O . ASN A 1 220 ? 13.556 1.579 0.676 1.00 91.19 220 ASN A O 1
ATOM 1764 N N . THR A 1 221 ? 13.945 0.006 2.247 1.00 93.94 221 THR A N 1
ATOM 1765 C CA . THR A 1 221 ? 14.746 0.875 3.127 1.00 93.94 221 THR A CA 1
ATOM 1766 C C . THR A 1 221 ? 16.145 1.189 2.585 1.00 93.94 221 THR A C 1
ATOM 1768 O O . THR A 1 221 ? 16.814 2.067 3.125 1.00 93.94 221 THR A O 1
ATOM 1771 N N . ASN A 1 222 ? 16.560 0.562 1.478 1.00 89.50 222 ASN A N 1
ATOM 1772 C CA . ASN A 1 222 ? 17.795 0.914 0.766 1.00 89.50 222 ASN A CA 1
ATOM 1773 C C . ASN A 1 222 ? 17.646 2.202 -0.069 1.00 89.50 222 ASN A C 1
ATOM 1775 O O . ASN A 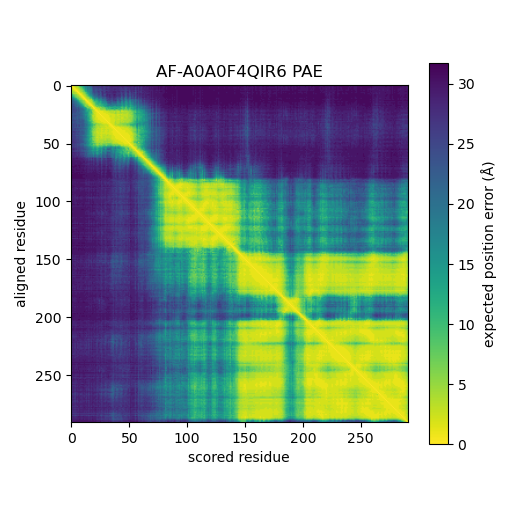1 222 ? 18.634 2.747 -0.553 1.00 89.50 222 ASN A O 1
ATOM 1779 N N . GLY A 1 223 ? 16.418 2.695 -0.272 1.00 85.88 223 GLY A N 1
ATOM 1780 C CA . GLY A 1 223 ? 16.185 3.969 -0.955 1.00 85.88 223 GLY A CA 1
ATOM 1781 C C . GLY A 1 223 ? 16.614 5.180 -0.116 1.00 85.88 223 GLY A C 1
ATOM 1782 O O . GLY A 1 223 ? 16.682 5.125 1.106 1.00 85.88 223 GLY A O 1
ATOM 1783 N N . SER A 1 224 ? 16.834 6.328 -0.750 1.00 86.25 224 SER A N 1
ATOM 1784 C CA . SER A 1 224 ? 17.166 7.574 -0.035 1.00 86.25 224 SER A CA 1
ATOM 1785 C C . SER A 1 224 ? 15.934 8.315 0.503 1.00 86.25 224 SER A C 1
ATOM 1787 O O . SER A 1 224 ? 15.996 9.033 1.495 1.00 86.25 224 SER A O 1
ATOM 1789 N N . ASP A 1 225 ? 14.789 8.131 -0.150 1.00 88.88 225 ASP A N 1
ATOM 1790 C CA . ASP A 1 225 ? 13.619 9.002 -0.003 1.00 88.88 225 ASP A CA 1
ATOM 1791 C C . ASP A 1 225 ? 12.489 8.369 0.834 1.00 88.88 225 ASP A C 1
ATOM 1793 O O . ASP A 1 225 ? 11.461 9.000 1.108 1.00 88.88 225 ASP A O 1
ATOM 1797 N N . TRP A 1 226 ? 12.640 7.097 1.218 1.00 93.00 226 TRP A N 1
ATOM 1798 C CA . TRP A 1 226 ? 11.551 6.323 1.815 1.00 93.00 226 TRP A CA 1
ATOM 1799 C C . TRP A 1 226 ? 11.107 6.882 3.165 1.00 93.00 226 TRP A C 1
ATOM 1801 O O . TRP A 1 226 ? 9.906 6.929 3.426 1.00 93.00 226 TRP A O 1
ATOM 1811 N N . MET A 1 227 ? 12.042 7.342 4.003 1.00 94.56 227 MET A N 1
ATOM 1812 C CA . MET A 1 227 ? 11.732 7.838 5.346 1.00 94.56 227 MET A CA 1
ATOM 1813 C C . MET A 1 227 ? 10.839 9.077 5.259 1.00 94.56 227 MET A C 1
ATOM 1815 O O . MET A 1 227 ? 9.776 9.132 5.876 1.00 94.56 227 MET A O 1
ATOM 1819 N N . ARG A 1 228 ? 11.226 10.044 4.417 1.00 93.31 228 ARG A N 1
ATOM 1820 C CA . ARG A 1 228 ? 10.462 11.275 4.175 1.00 93.31 228 ARG A CA 1
ATOM 1821 C C . ARG A 1 228 ? 9.069 10.968 3.624 1.00 93.31 228 ARG A C 1
ATOM 1823 O O . ARG A 1 228 ? 8.081 11.473 4.150 1.00 93.31 228 ARG A O 1
ATOM 1830 N N . ARG A 1 229 ? 8.977 10.111 2.598 1.00 90.12 229 ARG A N 1
ATOM 1831 C CA . ARG A 1 229 ? 7.692 9.734 1.977 1.00 90.12 229 ARG A CA 1
ATOM 1832 C C . ARG A 1 229 ? 6.778 8.980 2.941 1.00 90.12 229 ARG A C 1
ATOM 1834 O O . ARG A 1 229 ? 5.565 9.140 2.883 1.00 90.12 229 ARG A O 1
ATOM 1841 N N . THR A 1 230 ? 7.345 8.172 3.830 1.00 94.62 230 THR A N 1
ATOM 1842 C CA . THR A 1 230 ? 6.563 7.391 4.794 1.00 94.62 230 THR A CA 1
ATOM 1843 C C . THR A 1 230 ? 6.064 8.248 5.945 1.00 94.62 230 THR A C 1
ATOM 1845 O O . THR A 1 230 ? 4.911 8.108 6.332 1.00 94.62 230 THR A O 1
ATOM 1848 N N . ARG A 1 231 ? 6.863 9.201 6.437 1.00 96.19 231 ARG A N 1
ATOM 1849 C CA . ARG A 1 231 ? 6.378 10.187 7.415 1.00 96.19 231 ARG A CA 1
ATOM 1850 C C . ARG A 1 231 ? 5.244 11.041 6.854 1.00 96.19 231 ARG A C 1
ATOM 1852 O O . ARG A 1 231 ? 4.226 11.173 7.517 1.00 96.19 231 ARG A O 1
ATOM 1859 N N . ALA A 1 232 ? 5.369 11.501 5.607 1.00 92.44 232 ALA A N 1
ATOM 1860 C CA . ALA A 1 232 ? 4.288 12.221 4.931 1.00 92.44 232 ALA A CA 1
ATOM 1861 C C . ALA A 1 232 ? 3.006 11.373 4.810 1.00 92.44 232 ALA A C 1
ATOM 1863 O O . ALA A 1 232 ? 1.904 11.890 4.956 1.00 92.44 232 ALA A O 1
ATOM 1864 N N . HIS A 1 233 ? 3.145 10.062 4.589 1.00 92.75 233 HIS A N 1
ATOM 1865 C CA . HIS A 1 233 ? 2.018 9.125 4.567 1.00 92.75 233 HIS A CA 1
ATOM 1866 C C . HIS A 1 233 ? 1.367 8.960 5.947 1.00 92.75 233 HIS A C 1
ATOM 1868 O O . HIS A 1 233 ? 0.145 8.962 6.043 1.00 92.75 233 HIS A O 1
ATOM 1874 N N . ILE A 1 234 ? 2.163 8.846 7.015 1.00 96.12 234 ILE A N 1
ATOM 1875 C CA . ILE A 1 234 ? 1.674 8.804 8.406 1.00 96.12 234 ILE A CA 1
ATOM 1876 C C . ILE A 1 234 ? 0.918 10.098 8.741 1.00 96.12 234 ILE A C 1
ATOM 1878 O O . ILE A 1 234 ? -0.169 10.048 9.315 1.00 96.12 234 ILE A O 1
ATOM 1882 N N . ASP A 1 235 ? 1.463 11.252 8.347 1.00 94.44 235 ASP A N 1
ATOM 1883 C CA . ASP A 1 235 ? 0.825 12.556 8.542 1.00 94.44 235 ASP A CA 1
ATOM 1884 C C . ASP A 1 235 ? -0.532 12.645 7.839 1.00 94.44 235 ASP A C 1
ATOM 1886 O O . ASP A 1 235 ? -1.506 13.100 8.444 1.00 94.44 235 ASP A O 1
ATOM 1890 N N . ASP A 1 236 ? -0.601 12.210 6.578 1.00 91.81 236 ASP A N 1
ATOM 1891 C CA . ASP A 1 236 ? -1.841 12.180 5.802 1.00 91.81 236 ASP A CA 1
ATOM 1892 C C . ASP A 1 236 ? -2.858 11.233 6.454 1.00 91.81 236 ASP A C 1
ATOM 1894 O O . ASP A 1 236 ? -3.976 11.641 6.763 1.00 91.81 236 ASP A O 1
ATOM 1898 N N . LEU A 1 237 ? -2.445 10.010 6.806 1.00 90.75 237 LEU A N 1
ATOM 1899 C CA . LEU A 1 237 ? -3.314 9.037 7.472 1.00 90.75 237 LEU A CA 1
ATOM 1900 C C . LEU A 1 237 ? -3.852 9.551 8.817 1.00 90.75 237 LEU A C 1
ATOM 1902 O O . LEU A 1 237 ? -5.013 9.306 9.143 1.00 90.75 237 LEU A O 1
ATOM 1906 N N . SER A 1 238 ? -3.056 10.297 9.588 1.00 92.69 238 SER A N 1
ATOM 1907 C CA . SER A 1 238 ? -3.489 10.891 10.863 1.00 92.69 238 SER A CA 1
ATOM 1908 C C . SER A 1 238 ? -4.477 12.050 10.683 1.00 92.69 238 SER A C 1
ATOM 1910 O O . SER A 1 238 ? -5.341 12.256 11.535 1.00 92.69 238 SER A O 1
ATOM 1912 N N . LYS A 1 239 ? -4.365 12.834 9.604 1.00 87.94 239 LYS A N 1
ATOM 1913 C CA . LYS A 1 239 ? -5.120 14.093 9.432 1.00 87.94 239 LYS A CA 1
ATOM 1914 C C . LYS A 1 239 ? -6.329 13.965 8.512 1.00 87.94 239 LYS A C 1
ATOM 1916 O O . LYS A 1 239 ? -7.286 14.719 8.669 1.00 87.94 239 LYS A O 1
ATOM 1921 N N . ARG A 1 240 ? -6.298 13.037 7.556 1.00 83.25 240 ARG A N 1
ATOM 1922 C CA . ARG A 1 240 ? -7.338 12.876 6.537 1.00 83.25 240 ARG A CA 1
ATOM 1923 C C . ARG A 1 240 ? -8.696 12.569 7.164 1.00 83.25 240 ARG A C 1
ATOM 1925 O O . ARG A 1 240 ? -8.795 11.791 8.114 1.00 83.25 240 ARG A O 1
ATOM 1932 N N . GLY A 1 241 ? -9.753 13.158 6.611 1.00 78.06 241 GLY A N 1
ATOM 1933 C CA . GLY A 1 241 ? -11.120 12.737 6.900 1.00 78.06 241 GLY A CA 1
ATOM 1934 C C . GLY A 1 241 ? -11.369 11.378 6.255 1.00 78.06 241 GLY A C 1
ATOM 1935 O O . GLY A 1 241 ? -11.397 11.284 5.032 1.00 78.06 241 GLY A O 1
ATOM 1936 N N . ILE A 1 242 ? -11.497 10.333 7.070 1.00 78.25 242 ILE A N 1
ATOM 1937 C CA . ILE A 1 242 ? -11.813 8.973 6.623 1.00 78.25 242 ILE A CA 1
ATOM 1938 C C . ILE A 1 242 ? -13.189 8.641 7.179 1.00 78.25 242 ILE A C 1
ATOM 1940 O O . ILE A 1 242 ? -13.405 8.792 8.380 1.00 78.25 242 ILE A O 1
ATOM 1944 N N . ILE A 1 243 ? -14.101 8.215 6.310 1.00 73.19 243 ILE A N 1
ATOM 1945 C CA . ILE A 1 243 ? -15.442 7.775 6.692 1.00 73.19 243 ILE A CA 1
ATOM 1946 C C . ILE A 1 243 ? -15.457 6.249 6.691 1.00 73.19 243 ILE A C 1
ATOM 1948 O O . ILE A 1 243 ? -15.053 5.629 5.709 1.00 73.19 243 ILE A O 1
ATOM 1952 N N . GLY A 1 244 ? -15.852 5.664 7.818 1.00 67.31 244 GLY A N 1
ATOM 1953 C CA . GLY A 1 244 ? -15.870 4.226 8.046 1.00 67.31 244 GLY A CA 1
ATOM 1954 C C . GLY A 1 244 ? -17.085 3.558 7.424 1.00 67.31 244 GLY A C 1
ATOM 1955 O O . GLY A 1 244 ? -17.928 4.202 6.791 1.00 67.31 244 GLY A O 1
ATOM 1956 N N . SER A 1 245 ? -17.198 2.248 7.633 1.00 68.44 245 SER A N 1
ATOM 1957 C CA . SER A 1 245 ? -18.300 1.479 7.052 1.00 68.44 245 SER A CA 1
ATOM 1958 C C . SER A 1 245 ? -19.656 1.855 7.651 1.00 68.44 245 SER A C 1
ATOM 1960 O O . SER A 1 245 ? -20.682 1.673 7.000 1.00 68.44 245 SER A O 1
ATOM 1962 N N . SER A 1 246 ? -19.667 2.424 8.862 1.00 67.06 246 SER A N 1
ATOM 1963 C CA . SER A 1 246 ? -20.879 2.944 9.503 1.00 67.06 246 SER A CA 1
ATOM 1964 C C . SER A 1 246 ? -21.359 4.292 8.949 1.00 67.06 246 SER A C 1
ATOM 1966 O O . SER A 1 246 ? -22.415 4.772 9.351 1.00 67.06 246 SER A O 1
ATOM 1968 N N . GLY A 1 247 ? -20.588 4.933 8.062 1.00 69.88 247 GLY A N 1
ATOM 1969 C CA . GLY A 1 247 ? -20.848 6.302 7.608 1.00 69.88 247 GLY A CA 1
ATOM 1970 C C . GLY A 1 247 ? -20.342 7.387 8.568 1.00 69.88 247 GLY A C 1
ATOM 1971 O O . GLY A 1 247 ? -20.461 8.571 8.256 1.00 69.88 247 GLY A O 1
ATOM 1972 N N . ASN A 1 248 ? -19.732 7.012 9.698 1.00 75.69 248 ASN A N 1
ATOM 1973 C CA . ASN A 1 248 ? -19.140 7.949 10.654 1.00 75.69 248 ASN A CA 1
ATOM 1974 C C . ASN A 1 248 ? -17.644 8.193 10.391 1.00 75.69 248 ASN A C 1
ATOM 1976 O O . ASN A 1 248 ? -16.977 7.358 9.773 1.00 75.69 248 ASN A O 1
ATOM 1980 N N . PRO A 1 249 ? -17.071 9.307 10.884 1.00 81.81 249 PRO A N 1
ATOM 1981 C CA . PRO A 1 249 ? -15.628 9.515 10.856 1.00 81.81 249 PRO A CA 1
ATOM 1982 C C . PRO A 1 249 ? -14.873 8.425 11.628 1.00 81.81 249 PRO A C 1
ATOM 1984 O O . PRO A 1 249 ? -15.175 8.156 12.788 1.00 81.81 249 PRO A O 1
ATOM 1987 N N . VAL A 1 250 ? -13.843 7.847 11.008 1.00 83.88 250 VAL A N 1
ATOM 1988 C CA . VAL A 1 250 ? -12.945 6.884 11.659 1.00 83.88 250 VAL A CA 1
ATOM 1989 C C . VAL A 1 250 ? -12.007 7.633 12.610 1.00 83.88 250 VAL A C 1
ATOM 1991 O O . VAL A 1 250 ? -11.229 8.481 12.141 1.00 83.88 250 VAL A O 1
ATOM 1994 N N . PRO A 1 251 ? -12.028 7.349 13.923 1.00 91.81 251 PRO A N 1
ATOM 1995 C CA . PRO A 1 251 ? -11.153 8.011 14.885 1.00 91.81 251 PRO A CA 1
ATOM 1996 C C . PRO A 1 251 ? -9.695 7.553 14.695 1.00 91.81 251 PRO A C 1
ATOM 1998 O O . PRO A 1 251 ? -9.440 6.542 14.040 1.00 91.81 251 PRO A O 1
ATOM 2001 N N . LYS A 1 252 ? -8.709 8.320 15.178 1.00 93.94 252 LYS A N 1
ATOM 2002 C CA . LYS A 1 252 ? -7.287 8.097 14.829 1.00 93.94 252 LYS A CA 1
ATOM 2003 C C . LYS A 1 252 ? -6.748 6.772 15.363 1.00 93.94 252 LYS A C 1
ATOM 2005 O O . LYS A 1 252 ? -6.014 6.084 14.660 1.00 93.94 252 LYS A O 1
ATOM 2010 N N . GLU A 1 253 ? -7.179 6.397 16.555 1.00 94.75 253 GLU A N 1
ATOM 2011 C CA . GLU A 1 253 ? -6.848 5.151 17.238 1.00 94.75 253 GLU A CA 1
ATOM 2012 C C . GLU A 1 253 ? -7.279 3.903 16.453 1.00 94.75 253 GLU A C 1
ATOM 2014 O O . GLU A 1 253 ? -6.647 2.855 16.571 1.00 94.75 253 GLU A O 1
ATOM 2019 N N . ASN A 1 254 ? -8.289 4.035 15.586 1.00 94.19 254 ASN A N 1
ATOM 2020 C CA . ASN A 1 254 ? -8.773 2.972 14.704 1.00 94.19 254 ASN A CA 1
ATOM 2021 C C . ASN A 1 254 ? -8.063 2.953 13.339 1.00 94.19 254 ASN A C 1
ATOM 2023 O O . ASN A 1 254 ? -8.438 2.188 12.447 1.00 94.19 254 ASN A O 1
ATOM 2027 N N . ARG A 1 255 ? -7.051 3.807 13.144 1.00 94.31 255 ARG A N 1
ATOM 2028 C CA . ARG A 1 255 ? -6.259 3.881 11.914 1.00 94.31 255 ARG A CA 1
ATOM 2029 C C . ARG A 1 255 ? -4.936 3.176 12.123 1.00 94.31 255 ARG A C 1
ATOM 2031 O O . ARG A 1 255 ? -4.183 3.480 13.050 1.00 94.31 255 ARG A O 1
ATOM 2038 N N . MET A 1 256 ? -4.631 2.272 11.206 1.00 97.12 256 MET A N 1
ATOM 2039 C CA . MET A 1 256 ? -3.394 1.517 11.200 1.00 97.12 256 MET A CA 1
ATOM 2040 C C . MET A 1 256 ? -2.614 1.770 9.912 1.00 97.12 256 MET A C 1
ATOM 2042 O O . MET A 1 256 ? -3.178 1.733 8.822 1.00 97.12 256 MET A O 1
ATOM 2046 N N . LEU A 1 257 ? -1.308 1.986 10.031 1.00 97.50 257 LEU A N 1
ATOM 2047 C CA . LEU A 1 257 ? -0.366 1.820 8.932 1.00 97.50 257 LEU A CA 1
ATOM 2048 C C . LEU A 1 257 ? 0.397 0.511 9.139 1.00 97.50 257 LEU A C 1
ATOM 2050 O O . LEU A 1 257 ? 1.175 0.383 10.084 1.00 97.50 257 LEU A O 1
ATOM 2054 N N . ASP A 1 258 ? 0.188 -0.447 8.250 1.00 97.62 258 ASP A N 1
ATOM 2055 C CA . ASP A 1 258 ? 0.973 -1.672 8.167 1.00 97.62 258 ASP A CA 1
ATOM 2056 C C . ASP A 1 258 ? 2.113 -1.459 7.160 1.00 97.62 258 ASP A C 1
ATOM 2058 O O . ASP A 1 258 ? 1.894 -1.136 5.993 1.00 97.62 258 ASP A O 1
ATOM 2062 N N . ILE A 1 259 ? 3.352 -1.581 7.622 1.00 97.44 259 ILE A N 1
ATOM 2063 C CA . ILE A 1 259 ? 4.557 -1.373 6.830 1.00 97.44 259 ILE A CA 1
ATOM 2064 C C . ILE A 1 259 ? 5.250 -2.708 6.604 1.00 97.44 259 ILE A C 1
ATOM 2066 O O . ILE A 1 259 ? 5.658 -3.385 7.549 1.00 97.44 259 ILE A O 1
ATOM 2070 N N . ARG A 1 260 ? 5.490 -3.018 5.331 1.00 97.12 260 ARG A N 1
ATOM 2071 C CA . ARG A 1 260 ? 6.264 -4.175 4.885 1.00 97.12 260 ARG A CA 1
ATOM 2072 C C . ARG A 1 260 ? 7.598 -3.735 4.315 1.00 97.12 260 ARG A C 1
ATOM 2074 O O . ARG A 1 260 ? 7.633 -2.967 3.355 1.00 97.12 260 ARG A O 1
ATOM 2081 N N . VAL A 1 261 ? 8.683 -4.218 4.904 1.00 96.31 261 VAL A N 1
ATOM 2082 C CA . VAL A 1 261 ? 10.060 -3.941 4.466 1.00 96.31 261 VAL A CA 1
ATOM 2083 C C . VAL A 1 261 ? 10.738 -5.198 3.939 1.00 96.31 261 VAL A C 1
ATOM 2085 O O . VAL A 1 261 ? 10.298 -6.313 4.228 1.00 96.31 261 VAL A O 1
ATOM 2088 N N . GLN A 1 262 ? 11.811 -5.022 3.170 1.00 94.94 262 GLN A N 1
ATOM 2089 C CA . GLN A 1 262 ? 12.662 -6.134 2.762 1.00 94.94 262 GLN A CA 1
ATOM 2090 C C . GLN A 1 262 ? 13.338 -6.786 3.979 1.00 94.94 262 GLN A C 1
ATOM 2092 O O . GLN A 1 262 ? 13.513 -6.110 5.000 1.00 94.94 262 GLN A O 1
ATOM 2097 N N . PRO A 1 263 ? 13.752 -8.064 3.891 1.00 94.38 263 PRO A N 1
ATOM 2098 C CA . PRO A 1 263 ? 14.564 -8.696 4.927 1.00 94.38 263 PRO A CA 1
ATOM 2099 C C . PRO A 1 263 ? 15.793 -7.847 5.287 1.00 94.38 263 PRO A C 1
ATOM 2101 O O . PRO A 1 263 ? 16.495 -7.352 4.406 1.00 94.38 263 PRO A O 1
ATOM 2104 N N . GLY A 1 264 ? 16.026 -7.639 6.583 1.00 94.00 264 GLY A N 1
ATOM 2105 C CA . GLY A 1 264 ? 17.056 -6.743 7.119 1.00 94.00 264 GLY A CA 1
ATOM 2106 C C . GLY A 1 264 ? 16.626 -5.275 7.262 1.00 94.00 264 GLY A C 1
ATOM 2107 O O . GLY A 1 264 ? 17.317 -4.502 7.927 1.00 94.00 264 GLY A O 1
ATOM 2108 N N . GLY A 1 265 ? 15.484 -4.872 6.695 1.00 94.56 265 GLY A N 1
ATOM 2109 C CA . GLY A 1 265 ? 14.995 -3.489 6.717 1.00 94.56 265 GLY A CA 1
ATOM 2110 C C . GLY A 1 265 ? 14.292 -3.075 8.013 1.00 94.56 265 GLY A C 1
ATOM 2111 O O . GLY A 1 265 ? 14.047 -1.886 8.241 1.00 94.56 265 GLY A O 1
ATOM 2112 N N . LEU A 1 266 ? 13.952 -4.029 8.889 1.00 94.56 266 LEU A N 1
ATOM 2113 C CA . LEU A 1 266 ? 13.128 -3.761 10.071 1.00 94.56 266 LEU A CA 1
ATOM 2114 C C . LEU A 1 266 ? 13.761 -2.734 11.011 1.00 94.56 266 LEU A C 1
ATOM 2116 O O . LEU A 1 266 ? 13.087 -1.807 11.457 1.00 94.56 266 LEU A O 1
ATOM 2120 N N . SER A 1 267 ? 15.050 -2.887 11.319 1.00 94.19 267 SER A N 1
ATOM 2121 C CA . SER A 1 267 ? 15.758 -2.040 12.289 1.00 94.19 267 SER A CA 1
ATOM 2122 C C . SER A 1 267 ? 15.727 -0.559 11.901 1.00 94.19 267 SER A C 1
ATOM 2124 O O . SER A 1 267 ? 15.519 0.296 12.760 1.00 94.19 267 SER A O 1
ATOM 2126 N N . GLN A 1 268 ? 15.847 -0.267 10.606 1.00 94.19 268 GLN A N 1
ATOM 2127 C CA . GLN A 1 268 ? 15.849 1.085 10.050 1.00 94.19 268 GLN A CA 1
ATOM 2128 C C . GLN A 1 268 ? 14.461 1.735 10.135 1.00 94.19 268 GLN A C 1
ATOM 2130 O O . GLN A 1 268 ? 14.351 2.940 10.359 1.00 94.19 268 GLN A O 1
ATOM 2135 N N . ALA A 1 269 ? 13.395 0.944 9.980 1.00 94.81 269 ALA A N 1
ATOM 2136 C CA . ALA A 1 269 ? 12.016 1.426 9.950 1.00 94.81 269 ALA A CA 1
ATOM 2137 C C . ALA A 1 269 ? 11.327 1.465 11.328 1.00 94.81 269 ALA A C 1
ATOM 2139 O O . ALA A 1 269 ? 10.296 2.124 11.461 1.00 94.81 269 ALA A O 1
ATOM 2140 N N . ARG A 1 270 ? 11.890 0.832 12.370 1.00 91.38 270 ARG A N 1
ATOM 2141 C CA . ARG A 1 270 ? 11.293 0.764 13.726 1.00 91.38 270 ARG A CA 1
ATOM 2142 C C . ARG A 1 270 ? 10.883 2.121 14.302 1.00 91.38 270 ARG A C 1
ATOM 2144 O O . ARG A 1 270 ? 9.835 2.211 14.931 1.00 91.38 270 ARG A O 1
ATOM 2151 N N . GLY A 1 271 ? 11.655 3.181 14.048 1.00 94.12 271 GLY A N 1
ATOM 2152 C CA . GLY A 1 271 ? 11.348 4.531 14.544 1.00 94.12 271 GLY A CA 1
ATOM 2153 C C . GLY A 1 271 ? 10.035 5.126 14.013 1.00 94.12 271 GLY A C 1
ATOM 2154 O O . GLY A 1 271 ? 9.526 6.092 14.578 1.00 94.12 271 GLY A O 1
ATOM 2155 N N . LEU A 1 272 ? 9.460 4.556 12.949 1.00 96.94 272 LEU A N 1
ATOM 2156 C CA . LEU A 1 272 ? 8.153 4.964 12.435 1.00 96.94 272 LEU A CA 1
ATOM 2157 C C . LEU A 1 272 ? 7.000 4.559 13.359 1.00 96.94 272 LEU A C 1
ATOM 2159 O O . LEU A 1 272 ? 5.987 5.252 13.358 1.00 96.94 272 LEU A O 1
ATOM 2163 N N . ALA A 1 273 ? 7.161 3.496 14.158 1.00 96.12 273 ALA A N 1
ATOM 2164 C CA . ALA A 1 273 ? 6.160 3.078 15.138 1.00 96.12 273 ALA A CA 1
ATOM 2165 C C . ALA A 1 273 ? 5.894 4.195 16.155 1.00 96.12 273 ALA A C 1
ATOM 2167 O O . ALA A 1 273 ? 4.783 4.709 16.250 1.00 96.12 273 ALA A O 1
ATOM 2168 N N . THR A 1 274 ? 6.964 4.669 16.796 1.00 96.25 274 THR A N 1
ATOM 2169 C CA . THR A 1 274 ? 6.925 5.779 17.757 1.00 96.25 274 THR A CA 1
ATOM 2170 C C . THR A 1 274 ? 6.414 7.081 17.132 1.00 96.25 274 THR A C 1
ATOM 2172 O O . THR A 1 274 ? 5.697 7.839 17.779 1.00 96.25 274 THR A O 1
ATOM 2175 N N . TYR A 1 275 ? 6.754 7.354 15.866 1.00 97.69 275 TYR A N 1
ATOM 2176 C CA . TYR A 1 275 ? 6.238 8.535 15.164 1.00 97.69 275 TYR A CA 1
ATOM 2177 C C . TYR A 1 275 ? 4.733 8.442 14.863 1.00 97.69 275 TYR A C 1
ATOM 2179 O O . TYR A 1 275 ? 4.032 9.444 14.932 1.00 97.69 275 TYR A O 1
ATOM 2187 N N . GLY A 1 276 ? 4.219 7.253 14.539 1.00 97.31 276 GLY A N 1
ATOM 2188 C CA . GLY A 1 276 ? 2.779 7.037 14.385 1.00 97.31 276 GLY A CA 1
ATOM 2189 C C . GLY A 1 276 ? 2.019 7.218 15.692 1.00 97.31 276 GLY A C 1
ATOM 2190 O O . GLY A 1 276 ? 1.015 7.932 15.727 1.00 97.31 276 GLY A O 1
ATOM 2191 N N . GLU A 1 277 ? 2.543 6.635 16.772 1.00 95.75 277 GLU A N 1
ATOM 2192 C CA . GLU A 1 277 ? 1.965 6.736 18.115 1.00 95.75 277 GLU A CA 1
ATOM 2193 C C . GLU A 1 277 ? 1.865 8.192 18.583 1.00 95.75 277 GLU A C 1
ATOM 2195 O O . GLU A 1 277 ? 0.822 8.598 19.094 1.00 95.75 277 GLU A O 1
ATOM 2200 N N . SER A 1 278 ? 2.891 9.017 18.333 1.00 97.38 278 SER A N 1
ATOM 2201 C CA . SER A 1 278 ? 2.847 10.448 18.679 1.00 97.38 278 SER A CA 1
ATOM 2202 C C . SER A 1 278 ? 1.792 11.242 17.895 1.00 97.38 278 SER A C 1
ATOM 2204 O O . SER A 1 278 ? 1.399 12.330 18.315 1.00 97.38 278 SER A O 1
ATOM 2206 N N . LEU A 1 279 ? 1.298 10.693 16.782 1.00 97.06 279 LEU A N 1
ATOM 2207 C CA . LEU A 1 279 ? 0.223 11.249 15.958 1.00 97.06 279 LEU A CA 1
ATOM 2208 C C . LEU A 1 279 ? -1.132 10.558 16.179 1.00 97.06 279 LEU A C 1
ATOM 2210 O O . LEU A 1 279 ? -2.099 10.878 15.474 1.00 97.06 279 LEU A O 1
ATOM 2214 N N . GLY A 1 280 ? -1.209 9.651 17.156 1.00 96.56 280 GLY A N 1
ATOM 2215 C CA . GLY A 1 280 ? -2.427 8.962 17.576 1.00 96.56 280 GLY A CA 1
ATOM 2216 C C . GLY A 1 280 ? -2.886 7.841 16.646 1.00 96.56 280 GLY A C 1
ATOM 2217 O O . GLY A 1 280 ? -4.040 7.442 16.744 1.00 96.56 280 GLY A O 1
ATOM 2218 N N . ILE A 1 281 ? -2.030 7.353 15.740 1.00 96.69 281 ILE A N 1
ATOM 2219 C CA . ILE A 1 281 ? -2.343 6.210 14.870 1.00 96.69 281 ILE A CA 1
ATOM 2220 C C . ILE A 1 281 ? -1.434 5.024 15.187 1.00 96.69 281 ILE A C 1
ATOM 2222 O O . ILE A 1 281 ? -0.301 5.190 15.640 1.00 96.69 281 ILE A O 1
ATOM 2226 N N . LYS A 1 282 ? -1.892 3.808 14.894 1.00 97.94 282 LYS A N 1
ATOM 2227 C CA . LYS A 1 282 ? -1.071 2.608 15.065 1.00 97.94 282 LYS A CA 1
ATOM 2228 C C . LYS A 1 282 ? -0.175 2.405 13.847 1.00 97.94 282 LYS A C 1
ATOM 2230 O O . LYS A 1 282 ? -0.653 2.417 12.719 1.00 97.94 282 LYS A O 1
ATOM 2235 N N . VAL A 1 283 ? 1.114 2.158 14.056 1.00 97.94 283 VAL A N 1
ATOM 2236 C CA . VAL A 1 283 ? 2.041 1.776 12.980 1.00 97.94 283 VAL A CA 1
ATOM 2237 C C . VAL A 1 283 ? 2.659 0.427 13.327 1.00 97.94 283 VAL A C 1
ATOM 2239 O O . VAL A 1 283 ? 3.249 0.258 14.391 1.00 97.94 283 VAL A O 1
ATOM 2242 N N . ILE A 1 284 ? 2.526 -0.539 12.422 1.00 96.94 284 ILE A N 1
ATOM 2243 C CA . ILE A 1 284 ? 3.145 -1.860 12.526 1.00 96.94 284 ILE A CA 1
ATOM 2244 C C . ILE A 1 284 ? 4.218 -1.952 11.449 1.00 96.94 284 ILE A C 1
ATOM 2246 O O . ILE A 1 284 ? 3.976 -1.577 10.309 1.00 96.94 284 ILE A O 1
ATOM 2250 N N . VAL A 1 285 ? 5.399 -2.464 11.794 1.00 97.19 285 VAL A N 1
ATOM 2251 C CA . VAL A 1 285 ? 6.475 -2.716 10.829 1.00 97.19 285 VAL A CA 1
ATOM 2252 C C . VAL A 1 285 ? 6.840 -4.191 10.876 1.00 97.19 285 VAL A C 1
ATOM 2254 O O . VAL A 1 285 ? 7.170 -4.713 11.942 1.00 97.19 285 VAL A O 1
ATOM 2257 N N . LYS A 1 286 ? 6.787 -4.860 9.726 1.00 96.50 286 LYS A N 1
ATOM 2258 C CA . LYS A 1 286 ? 7.154 -6.268 9.562 1.00 96.50 286 LYS A CA 1
ATOM 2259 C C . LYS A 1 286 ? 8.035 -6.437 8.332 1.00 96.50 286 LYS A C 1
ATOM 2261 O O . LYS A 1 286 ? 7.883 -5.726 7.340 1.00 96.50 286 LYS A O 1
ATOM 2266 N N . GLU A 1 287 ? 8.940 -7.401 8.381 1.00 95.88 287 GLU A N 1
ATOM 2267 C CA . GLU A 1 287 ? 9.631 -7.846 7.171 1.00 95.88 287 GLU A CA 1
ATOM 2268 C C . GLU A 1 287 ? 8.691 -8.710 6.326 1.00 95.88 287 GLU A C 1
ATOM 2270 O O . GLU A 1 287 ? 7.787 -9.364 6.850 1.00 95.88 287 GLU A O 1
ATOM 2275 N N . PHE A 1 288 ? 8.900 -8.704 5.014 1.00 94.25 288 PHE A N 1
ATOM 2276 C CA . PHE A 1 288 ? 8.195 -9.564 4.072 1.00 94.25 288 PHE A CA 1
ATOM 2277 C C . PHE A 1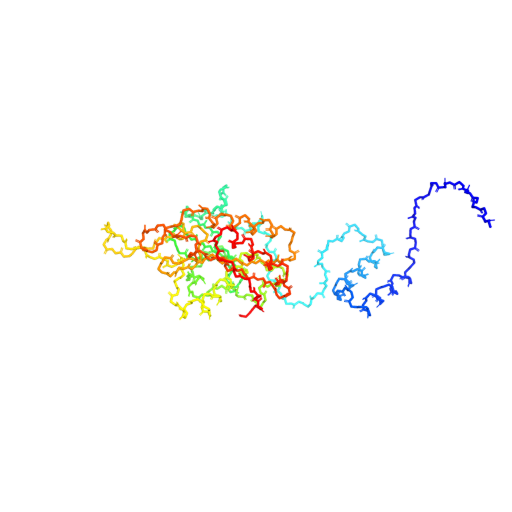 288 ? 9.232 -10.306 3.232 1.00 94.25 288 PHE A C 1
ATOM 2279 O O . PHE A 1 288 ? 10.032 -9.668 2.561 1.00 94.25 288 PHE A O 1
ATOM 2286 N N . SER A 1 289 ? 9.251 -11.636 3.259 1.00 81.25 289 SER A N 1
ATOM 2287 C CA . SER A 1 289 ? 10.311 -12.448 2.637 1.00 81.25 289 SER A CA 1
ATOM 2288 C C . SER A 1 289 ? 10.005 -12.930 1.213 1.00 81.25 289 SER A C 1
ATOM 2290 O O . SER A 1 289 ? 10.779 -13.708 0.666 1.00 81.25 289 SER A O 1
ATOM 2292 N N . GLY A 1 290 ? 8.923 -12.457 0.586 1.00 64.12 290 GLY A N 1
ATOM 2293 C CA . GLY A 1 290 ? 8.692 -12.675 -0.847 1.00 64.12 290 GLY A CA 1
ATOM 2294 C C . GLY A 1 290 ? 7.898 -13.927 -1.230 1.00 64.12 290 GLY A C 1
ATOM 2295 O O . GLY A 1 290 ? 7.838 -14.223 -2.416 1.00 64.12 290 GLY A O 1
ATOM 2296 N N . LYS A 1 291 ? 7.258 -14.631 -0.289 1.00 52.78 291 LYS A N 1
ATOM 2297 C CA . LYS A 1 291 ? 6.379 -15.777 -0.589 1.00 52.78 291 LYS A CA 1
ATOM 2298 C C . LYS A 1 291 ? 4.938 -15.509 -0.174 1.00 52.78 291 LYS A C 1
ATOM 2300 O O . LYS A 1 291 ? 4.743 -14.917 0.910 1.00 52.78 291 LYS A O 1
#

pLDDT: mean 71.89, std 20.43, range [27.16, 97.94]

Sequence (291 aa):
MVHFQVGPVLDTPLQFRVGVFGFTVLIKKARDSGLLPDDALDEAAAIYNRMTEGNLKDYKPGQGQGRKTHPGPEVDNDRHNFPEKYEKLPDGTFRGPKGGIFTDSGYTSENGYPIFQRSSGGYFYIGSDGKQVDIRSPREYGDFHKVDDVWAPGVKPIQRGRQIQHSVYENEYKAHGWGDTDKYEVWSDKEGKYIKVKGQNFPLIDFHRGDEVVSLKSINTNGSDWMRRTRAHIDDLSKRGIIGSSGNPVPKENRMLDIRVQPGGLSQARGLATYGESLGIKVIVKEFSGK

Solvent-accessible surface area (backbone atoms only — not comparable to full-atom values): 17525 Å² total; per-residue (Å²): 140,82,86,85,82,86,74,84,87,74,93,63,86,85,74,80,78,73,50,79,74,57,53,60,54,49,50,51,53,40,55,78,62,63,81,51,60,68,68,64,50,50,49,53,50,54,50,52,56,35,56,78,70,71,58,65,92,80,73,65,94,86,81,72,94,66,84,88,67,86,70,74,79,86,75,58,79,93,62,73,85,59,51,95,58,48,45,80,44,97,88,68,37,32,34,40,79,84,68,50,50,30,34,79,58,61,44,30,30,79,84,69,34,59,25,31,30,34,79,89,68,55,27,27,30,55,48,98,88,59,46,78,44,77,47,70,52,44,89,81,70,58,62,35,57,77,61,81,47,48,78,44,90,89,55,50,69,65,47,29,39,47,57,50,49,52,49,46,36,68,74,60,37,43,86,72,66,38,45,53,31,83,70,34,59,44,78,33,87,90,73,76,39,72,39,78,48,62,42,81,85,39,77,75,45,46,33,35,45,65,52,32,40,30,23,72,42,68,45,61,71,89,52,91,59,48,66,65,57,47,50,53,48,48,52,46,67,50,66,54,91,45,68,27,74,81,71,44,76,43,53,45,75,38,31,34,39,41,35,35,22,41,78,86,29,51,78,79,53,52,67,52,31,61,56,25,49,78,58,44,22,44,42,47,81,42,63,47,89,40,124